Protein AF-A0A3D3NRW9-F1 (afdb_monomer_lite)

Sequence (282 aa):
MTLEAPGLWLANKQSRMSRRCIPNLLRMACISYSPMNTRFLGLLALVWVPGVLQAAVRSSTAYSTSIEALDAGGGTASSAGYTQSVTSIGLIGWVQTSADYNSQTGYVPQTSSAAIGPTGGTMVLAPASPLDASAALTVTFSGWHDDDPPLSYAVLINNVVVSPQGNSALRNFTGPGAPGAYTLKGRIYDALGGFTEVAQDFTVNTAQQSWRQQYFGTTANSGDAADGFDFDEDGLVNLLEWAAGLNPTLASTLTTTAARSGELIEFHYTRSLTAAAAGAVF

Radius of gyration: 38.27 Å; chains: 1; bounding box: 74×60×138 Å

Secondary structure (DSSP, 8-state):
-----------------------------------------------------------PPPP--------S--------------------------TT--S------------B--BS-EEEEESPSSB-TT-EEEEEEES-B-SSPPPEEEEEETTEEEEEEES-SEEEEE--SS-EEEEEEEEEE-SSS-EEEEEEEEEEPPHHHHHHHHHHS--SS-GGG-TT--SSSSS--HHHHHHHT--TTS-----EEEEEETTEEEEEE---HHHHHTT---

Structure (mmCIF, N/CA/C/O backbone):
data_AF-A0A3D3NRW9-F1
#
_entry.id   AF-A0A3D3NRW9-F1
#
loop_
_atom_site.group_PDB
_atom_site.id
_atom_site.type_symbol
_atom_site.label_atom_id
_atom_site.label_alt_id
_atom_site.label_comp_id
_atom_site.label_asym_id
_atom_site.label_entity_id
_atom_site.label_seq_id
_atom_site.pdbx_PDB_ins_code
_atom_site.Cartn_x
_atom_site.Cartn_y
_atom_site.Cartn_z
_atom_site.occupancy
_atom_site.B_iso_or_equiv
_atom_site.auth_seq_id
_atom_site.auth_comp_id
_atom_site.auth_asym_id
_atom_site.auth_atom_id
_atom_site.pdbx_PDB_model_num
ATOM 1 N N . MET A 1 1 ? 19.648 -5.958 68.993 1.00 45.06 1 MET A N 1
ATOM 2 C CA . MET A 1 1 ? 18.187 -6.160 69.066 1.00 45.06 1 MET A CA 1
ATOM 3 C C . MET A 1 1 ? 17.741 -6.584 67.679 1.00 45.06 1 MET A C 1
ATOM 5 O O . MET A 1 1 ? 17.520 -5.744 66.822 1.00 45.06 1 MET A O 1
ATOM 9 N N . THR A 1 2 ? 17.788 -7.886 67.427 1.00 38.75 2 THR A N 1
ATOM 10 C CA . THR A 1 2 ? 17.603 -8.509 66.112 1.00 38.75 2 THR A CA 1
ATOM 11 C C . THR A 1 2 ? 16.254 -9.212 66.120 1.00 38.75 2 THR A C 1
ATOM 13 O O . THR A 1 2 ? 16.042 -10.100 66.940 1.00 38.75 2 THR A O 1
ATOM 16 N N . LEU A 1 3 ? 15.339 -8.779 65.254 1.00 42.28 3 LEU A N 1
ATOM 17 C CA . LEU A 1 3 ? 14.023 -9.390 65.088 1.00 42.28 3 LEU A CA 1
ATOM 18 C C . LEU A 1 3 ? 14.004 -10.168 63.776 1.00 42.28 3 LEU A C 1
ATOM 20 O O . LEU A 1 3 ? 14.006 -9.575 62.699 1.00 42.28 3 LEU A O 1
ATOM 24 N N . GLU A 1 4 ? 13.996 -11.493 63.886 1.00 47.75 4 GLU A N 1
ATOM 25 C CA . GLU A 1 4 ? 13.585 -12.367 62.791 1.00 47.75 4 GLU A CA 1
ATOM 26 C C . GLU A 1 4 ? 12.056 -12.363 62.661 1.00 47.75 4 GLU A C 1
ATOM 28 O O . GLU A 1 4 ? 11.337 -12.244 63.656 1.00 47.75 4 GLU A O 1
ATOM 33 N N . ALA A 1 5 ? 11.558 -12.565 61.441 1.00 45.22 5 ALA A N 1
ATOM 34 C CA . ALA A 1 5 ? 10.178 -12.968 61.186 1.00 45.22 5 ALA A CA 1
ATOM 35 C C . ALA A 1 5 ? 10.133 -13.954 59.995 1.00 45.22 5 ALA A C 1
ATOM 37 O O . ALA A 1 5 ? 10.991 -13.853 59.112 1.00 45.22 5 ALA A O 1
ATOM 38 N N . PRO A 1 6 ? 9.199 -14.929 59.954 1.00 56.72 6 PRO A N 1
ATOM 39 C CA . PRO A 1 6 ? 9.441 -16.180 59.233 1.00 56.72 6 PRO A CA 1
ATOM 40 C C . PRO A 1 6 ? 8.447 -16.498 58.098 1.00 56.72 6 PRO A C 1
ATOM 42 O O . PRO A 1 6 ? 7.339 -15.975 58.041 1.00 56.72 6 PRO A O 1
ATOM 45 N N . GLY A 1 7 ? 8.802 -17.510 57.295 1.00 37.59 7 GLY A N 1
ATOM 46 C CA . GLY A 1 7 ? 7.831 -18.510 56.824 1.00 37.59 7 GLY A CA 1
ATOM 47 C C . GLY A 1 7 ? 7.092 -18.240 55.509 1.00 37.59 7 GLY A C 1
ATOM 48 O O . GLY A 1 7 ? 5.891 -17.989 55.511 1.00 37.59 7 GLY A O 1
ATOM 49 N N . LEU A 1 8 ? 7.768 -18.444 54.373 1.00 39.00 8 LEU A N 1
ATOM 50 C CA . LEU A 1 8 ? 7.115 -18.567 53.064 1.00 39.00 8 LEU A CA 1
ATOM 51 C C . LEU A 1 8 ? 6.679 -20.031 52.826 1.00 39.00 8 LEU A C 1
ATOM 53 O O . LEU A 1 8 ? 7.535 -20.909 52.719 1.00 39.00 8 LEU A O 1
ATOM 57 N N . TRP A 1 9 ? 5.373 -20.309 52.729 1.00 47.34 9 TRP A N 1
ATOM 58 C CA . TRP A 1 9 ? 4.840 -21.649 52.415 1.00 47.34 9 TRP A CA 1
ATOM 59 C C . TRP A 1 9 ? 4.291 -21.747 50.984 1.00 47.34 9 TRP A C 1
ATOM 61 O O . TRP A 1 9 ? 3.706 -20.805 50.454 1.00 47.34 9 TRP A O 1
ATOM 71 N N . LEU A 1 10 ? 4.497 -22.909 50.355 1.00 46.72 10 LEU A 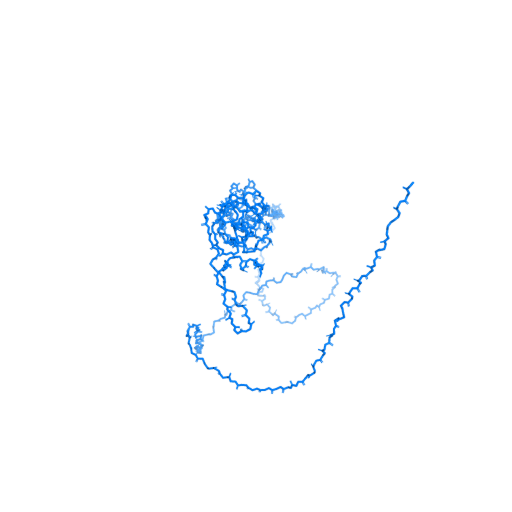N 1
ATOM 72 C CA . LEU A 1 10 ? 4.177 -23.169 48.947 1.00 46.72 10 LEU A CA 1
ATOM 73 C C . LEU A 1 10 ? 2.678 -23.388 48.683 1.00 46.72 10 LEU A C 1
ATOM 75 O O . LEU A 1 10 ? 1.991 -24.044 49.462 1.00 46.72 10 LEU A O 1
ATOM 79 N N . ALA A 1 11 ? 2.242 -23.039 47.468 1.00 44.72 11 ALA A N 1
ATOM 80 C CA . ALA A 1 11 ? 1.089 -23.659 46.811 1.00 44.72 11 ALA A CA 1
ATOM 81 C C . ALA A 1 11 ? 1.361 -23.879 45.306 1.00 44.72 11 ALA A C 1
ATOM 83 O O . ALA A 1 11 ? 1.017 -23.059 44.458 1.00 44.72 11 ALA A O 1
ATOM 84 N N . ASN A 1 12 ? 1.995 -25.005 44.963 1.00 42.16 12 ASN A N 1
ATOM 85 C CA . ASN A 1 12 ? 2.272 -25.400 43.577 1.00 42.16 12 ASN A CA 1
ATOM 86 C C . ASN A 1 12 ? 1.062 -26.153 42.985 1.00 42.16 12 ASN A C 1
ATOM 88 O O . ASN A 1 12 ? 0.823 -27.312 43.329 1.00 42.16 12 ASN A O 1
ATOM 92 N N . LYS A 1 13 ? 0.274 -25.504 42.116 1.00 43.97 13 LYS A N 1
ATOM 93 C CA . LYS A 1 13 ? -0.977 -26.064 41.571 1.00 43.97 13 LYS A CA 1
ATOM 94 C C . LYS A 1 13 ? -0.780 -26.666 40.174 1.00 43.97 13 LYS A C 1
ATOM 96 O O . LYS A 1 13 ? -1.090 -26.047 39.160 1.00 43.97 13 LYS A O 1
ATOM 101 N N . GLN A 1 14 ? -0.298 -27.907 40.124 1.00 40.81 14 GLN A N 1
ATOM 102 C CA . GLN A 1 14 ? -0.196 -28.684 38.883 1.00 40.81 14 GLN A CA 1
ATOM 103 C C . GLN A 1 14 ? -1.582 -29.038 38.310 1.00 40.81 14 GLN A C 1
ATOM 105 O O . GLN A 1 14 ? -2.351 -29.781 38.922 1.00 40.81 14 GLN A O 1
ATOM 110 N N . SER A 1 15 ? -1.886 -28.543 37.107 1.00 45.56 15 SER A N 1
ATOM 111 C CA . SER A 1 15 ? -3.110 -28.874 36.366 1.00 45.56 15 SER A CA 1
ATOM 112 C C . SER A 1 15 ? -2.950 -30.187 35.589 1.00 45.56 15 SER A C 1
ATOM 114 O O . SER A 1 15 ? -2.184 -30.265 34.628 1.00 45.56 15 SER A O 1
ATOM 116 N N . ARG A 1 16 ? -3.685 -31.235 35.984 1.00 44.97 16 ARG A N 1
ATOM 117 C CA . ARG A 1 16 ? -3.754 -32.500 35.233 1.00 44.97 16 ARG A CA 1
ATOM 118 C C . ARG A 1 16 ? -4.774 -32.396 34.095 1.00 44.97 16 ARG A C 1
ATOM 120 O O . ARG A 1 16 ? -5.977 -32.430 34.342 1.00 44.97 16 ARG A O 1
ATOM 127 N N . MET A 1 17 ? -4.308 -32.374 32.845 1.00 34.47 17 MET A N 1
ATOM 128 C CA . MET A 1 17 ? -5.181 -32.546 31.677 1.00 34.47 17 MET A CA 1
ATOM 129 C C . MET A 1 17 ? -5.707 -33.987 31.580 1.00 34.47 17 MET A C 1
ATOM 131 O O . MET A 1 17 ? -5.003 -34.899 31.148 1.00 34.47 17 MET A O 1
ATOM 135 N N . SER A 1 18 ? -6.977 -34.188 31.933 1.00 43.88 18 SER A N 1
ATOM 136 C CA . SER A 1 18 ? -7.708 -35.438 31.692 1.00 43.88 18 SER A CA 1
ATOM 137 C C . SER A 1 18 ? -8.199 -35.503 30.238 1.00 43.88 18 SER A C 1
ATOM 139 O O . SER A 1 18 ? -9.285 -35.011 29.926 1.00 43.88 18 SER A O 1
ATOM 141 N N . ARG A 1 19 ? -7.450 -36.166 29.348 1.00 39.53 19 ARG A N 1
ATOM 142 C CA . ARG A 1 19 ? -7.963 -36.540 28.018 1.00 39.53 19 ARG A CA 1
ATOM 143 C C . ARG A 1 19 ? -8.986 -37.674 28.161 1.00 39.53 19 ARG A C 1
ATOM 145 O O . ARG A 1 19 ? -8.603 -38.807 28.440 1.00 39.53 19 ARG A O 1
ATOM 152 N N . ARG A 1 20 ? -10.275 -37.392 27.944 1.00 41.66 20 ARG A N 1
ATOM 153 C CA . ARG A 1 20 ? -11.288 -38.438 27.719 1.00 41.66 20 ARG A CA 1
ATOM 154 C C . ARG A 1 20 ? -11.397 -38.725 26.225 1.00 41.66 20 ARG A C 1
ATOM 156 O O . ARG A 1 20 ? -11.885 -37.889 25.473 1.00 41.66 20 ARG A O 1
ATOM 163 N N . CYS A 1 21 ? -10.978 -39.917 25.816 1.00 35.88 21 CYS A N 1
ATOM 164 C CA . CYS A 1 21 ? -11.363 -40.475 24.525 1.00 35.88 21 CYS A CA 1
ATOM 165 C C . CYS A 1 21 ? -12.821 -40.954 24.600 1.00 35.88 21 CYS A C 1
ATOM 167 O O . CYS A 1 21 ? -13.193 -41.619 25.567 1.00 35.88 21 CYS A O 1
ATOM 169 N N . ILE A 1 22 ? -13.621 -40.668 23.572 1.00 42.81 22 ILE A N 1
ATOM 170 C CA . ILE A 1 22 ? -14.923 -41.306 23.335 1.00 42.81 22 ILE A CA 1
ATOM 171 C C . ILE A 1 22 ? -14.824 -42.015 21.975 1.00 42.81 22 ILE A C 1
ATOM 173 O O . ILE A 1 22 ? -14.457 -41.358 20.999 1.00 42.81 22 ILE A O 1
ATOM 177 N N . PRO A 1 23 ? -15.089 -43.330 21.882 1.00 52.19 23 PRO A N 1
ATOM 178 C CA . PRO A 1 23 ? -15.000 -44.061 20.624 1.00 52.19 23 PRO A CA 1
ATOM 179 C C . PRO A 1 23 ? -16.324 -44.062 19.838 1.00 52.19 23 PRO A C 1
ATOM 181 O O . PRO A 1 23 ? -17.394 -44.183 20.419 1.00 52.19 23 PRO A O 1
ATOM 184 N N . ASN A 1 24 ? -16.190 -43.999 18.508 1.00 44.69 24 ASN A N 1
ATOM 185 C CA . ASN A 1 24 ? -17.040 -44.572 17.450 1.00 44.69 24 ASN A CA 1
ATOM 186 C C . ASN A 1 24 ? -18.560 -44.738 17.660 1.00 44.69 24 ASN A C 1
ATOM 188 O O . ASN A 1 24 ? -18.989 -45.579 18.444 1.00 44.69 24 ASN A O 1
ATOM 192 N N . LEU A 1 25 ? -19.342 -44.202 16.709 1.00 42.28 25 LEU A N 1
ATOM 193 C CA . LEU A 1 25 ? -20.249 -45.030 15.891 1.00 42.28 25 LEU A CA 1
ATOM 194 C C . LEU A 1 25 ? -20.611 -44.356 14.550 1.00 42.28 25 LEU A C 1
ATOM 196 O O . LEU A 1 25 ? -20.322 -43.183 14.328 1.00 42.28 25 LEU A O 1
ATOM 200 N N . LEU A 1 26 ? -21.138 -45.151 13.615 1.00 39.56 26 LEU A N 1
ATOM 201 C CA . LEU A 1 26 ? -21.121 -44.908 12.166 1.00 39.56 26 LEU A CA 1
ATOM 202 C C . LEU A 1 26 ? -22.509 -44.561 11.573 1.00 39.56 26 LEU A C 1
ATOM 204 O O . LEU A 1 26 ? -23.505 -45.150 11.972 1.00 39.56 26 LEU A O 1
ATOM 208 N N . ARG A 1 27 ? -22.482 -43.793 10.467 1.00 40.19 27 ARG A N 1
ATOM 209 C CA . ARG A 1 27 ? -23.377 -43.836 9.275 1.00 40.19 27 ARG A CA 1
ATOM 210 C C . ARG A 1 27 ? -24.818 -43.255 9.277 1.00 40.19 27 ARG A C 1
ATOM 212 O O . ARG A 1 27 ? -25.734 -43.804 9.866 1.00 40.19 27 ARG A O 1
ATOM 219 N N . MET A 1 28 ? -24.986 -42.358 8.286 1.00 31.38 28 MET A N 1
ATOM 220 C CA . MET A 1 28 ? -25.957 -42.367 7.158 1.00 31.38 28 MET A CA 1
ATOM 221 C C . MET A 1 28 ? -27.209 -41.455 7.130 1.00 31.38 28 MET A C 1
ATOM 223 O O . MET A 1 28 ? -28.063 -41.495 8.001 1.00 31.38 28 MET A O 1
ATOM 227 N N . ALA A 1 29 ? -27.335 -40.821 5.946 1.00 30.11 29 ALA A N 1
ATOM 228 C CA . ALA A 1 29 ? -28.543 -40.514 5.153 1.00 30.11 29 ALA A CA 1
ATOM 229 C C . ALA A 1 29 ? -29.199 -39.105 5.198 1.00 30.11 29 ALA A C 1
ATOM 231 O O . ALA A 1 29 ? -29.988 -38.774 6.070 1.00 30.11 29 ALA A O 1
ATOM 232 N N . CYS A 1 30 ? -28.924 -38.352 4.119 1.00 26.19 30 CYS A N 1
ATOM 233 C CA . CYS A 1 30 ? -29.842 -37.575 3.260 1.00 26.19 30 CYS A CA 1
ATOM 234 C C . CYS A 1 30 ? -31.058 -36.801 3.819 1.00 26.19 30 CYS A C 1
ATOM 236 O O . CYS A 1 30 ? -32.112 -37.389 4.041 1.00 26.19 30 CYS A O 1
ATOM 238 N N . ILE A 1 31 ? -30.984 -35.464 3.709 1.00 27.67 31 ILE A N 1
ATOM 239 C CA . ILE A 1 31 ? -32.059 -34.557 3.233 1.00 27.67 31 ILE A CA 1
ATOM 240 C C . ILE A 1 31 ? -31.352 -33.482 2.367 1.00 27.67 31 ILE A C 1
ATOM 242 O O . ILE A 1 31 ? -30.536 -32.729 2.882 1.00 27.67 31 ILE A O 1
ATOM 246 N N . SER A 1 32 ? -31.349 -33.576 1.033 1.00 31.06 32 SER A N 1
ATOM 247 C CA . SER A 1 32 ? -32.332 -33.003 0.088 1.00 31.06 32 SER A CA 1
ATOM 248 C C . SER A 1 32 ? -32.411 -31.467 0.054 1.00 31.06 32 SER A C 1
ATOM 250 O O . SER A 1 32 ? -33.130 -30.878 0.850 1.00 31.06 32 SER A O 1
ATOM 252 N N . TYR A 1 33 ? -31.795 -30.849 -0.963 1.00 30.44 33 TYR A N 1
ATOM 253 C CA . TYR A 1 33 ? -32.265 -29.608 -1.606 1.00 30.44 33 TYR A CA 1
ATOM 254 C C . TYR A 1 33 ? -31.924 -29.647 -3.108 1.00 30.44 33 TYR A C 1
ATOM 256 O O . TYR A 1 33 ? -30.852 -30.116 -3.484 1.00 30.44 33 TYR A O 1
ATOM 264 N N . SER A 1 34 ? -32.854 -29.209 -3.965 1.00 31.33 34 SER A N 1
ATOM 265 C CA . SER A 1 34 ? -32.718 -29.205 -5.437 1.00 31.33 34 SER A CA 1
ATOM 266 C C . SER A 1 34 ? -32.537 -27.787 -6.012 1.00 31.33 34 SER A C 1
ATOM 268 O O . SER A 1 34 ? -32.846 -26.820 -5.315 1.00 31.33 34 SER A O 1
ATOM 270 N N . PRO A 1 35 ? -32.035 -27.642 -7.258 1.00 52.72 35 PRO A N 1
ATOM 271 C CA . PRO A 1 35 ? -31.528 -26.371 -7.780 1.00 52.72 35 PRO A CA 1
ATOM 272 C C . PRO A 1 35 ? -32.463 -25.653 -8.772 1.00 52.72 35 PRO A C 1
ATOM 274 O O . PRO A 1 35 ? -33.173 -26.294 -9.538 1.00 52.72 35 PRO A O 1
ATOM 277 N N . MET A 1 36 ? -32.359 -24.320 -8.807 1.00 31.61 36 MET A N 1
ATOM 278 C CA . MET A 1 36 ? -32.705 -23.332 -9.857 1.00 31.61 36 MET A CA 1
ATOM 279 C C . MET A 1 36 ? -32.264 -21.970 -9.264 1.00 31.61 36 MET A C 1
ATOM 281 O O . MET A 1 36 ? -32.431 -21.781 -8.068 1.00 31.61 36 MET A O 1
ATOM 285 N N . ASN A 1 37 ? -31.695 -20.964 -9.933 1.00 33.66 37 ASN A N 1
ATOM 286 C CA . ASN A 1 37 ? -31.300 -20.687 -11.324 1.00 33.66 37 ASN A CA 1
ATOM 287 C C . ASN A 1 37 ? -30.141 -19.623 -11.243 1.00 33.66 37 ASN A C 1
ATOM 289 O O . ASN A 1 37 ? -29.770 -19.250 -10.136 1.00 33.66 37 ASN A O 1
ATOM 293 N N . THR A 1 38 ? -29.472 -19.065 -12.266 1.00 35.38 38 THR A N 1
ATOM 294 C CA . THR A 1 38 ? -29.671 -19.015 -13.728 1.00 35.38 38 THR A CA 1
ATOM 295 C C . THR A 1 38 ? -28.332 -18.717 -14.446 1.00 35.38 38 THR A C 1
ATOM 297 O O . THR A 1 38 ? -27.557 -17.907 -13.960 1.00 35.38 38 THR A O 1
ATOM 300 N N . ARG A 1 39 ? -28.142 -19.262 -15.660 1.00 34.81 39 ARG A N 1
ATOM 301 C CA . ARG A 1 39 ? -27.420 -18.675 -16.827 1.00 34.81 39 ARG A CA 1
ATOM 302 C C . ARG A 1 39 ? -26.027 -18.022 -16.638 1.00 34.81 39 ARG A C 1
ATOM 304 O O . ARG A 1 39 ? -25.939 -16.823 -16.420 1.00 34.81 39 ARG A O 1
ATOM 311 N N . PHE A 1 40 ? -24.973 -18.752 -17.021 1.00 38.59 40 PHE A N 1
ATOM 312 C CA . PHE A 1 40 ? -24.179 -18.454 -18.237 1.00 38.59 40 PHE A CA 1
ATOM 313 C C . PHE A 1 40 ? -23.239 -19.638 -18.547 1.00 38.59 40 PHE A C 1
ATOM 315 O O . PHE A 1 40 ? -22.195 -19.798 -17.927 1.00 38.59 40 PHE A O 1
ATOM 322 N N . LEU A 1 41 ? -23.611 -20.483 -19.513 1.00 33.78 41 LEU A N 1
ATOM 323 C CA . LEU A 1 41 ? -22.735 -21.512 -20.083 1.00 33.78 41 LEU A CA 1
ATOM 324 C C . LEU A 1 41 ? -22.896 -21.485 -21.602 1.00 33.78 41 LEU A C 1
ATOM 326 O O . LEU A 1 41 ? -23.998 -21.671 -22.117 1.00 33.78 41 LEU A O 1
ATOM 330 N N . GLY A 1 42 ? -21.798 -21.208 -22.306 1.00 31.62 42 GLY A N 1
ATOM 331 C CA . GLY A 1 42 ? -21.763 -21.205 -23.764 1.00 31.62 42 GLY A CA 1
ATOM 332 C C . GLY A 1 42 ? -21.906 -22.624 -24.302 1.00 31.62 42 GLY A C 1
ATOM 333 O O . GLY A 1 42 ? -21.029 -23.461 -24.095 1.00 31.62 42 GLY A O 1
ATOM 334 N N . LEU A 1 43 ? -23.009 -22.893 -24.997 1.00 29.27 43 LEU A N 1
ATOM 335 C CA . LEU A 1 43 ? -23.240 -24.168 -25.6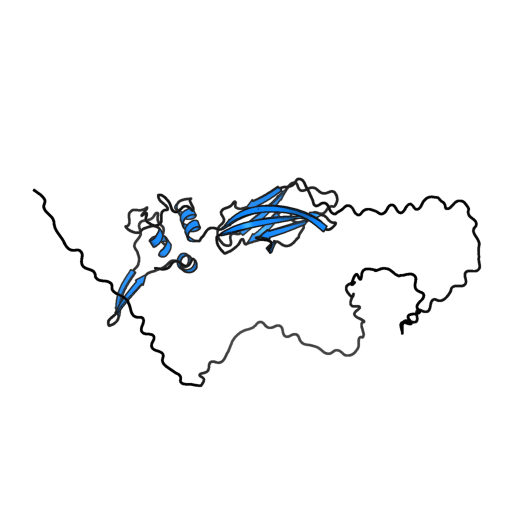62 1.00 29.27 43 LEU A CA 1
ATOM 336 C C . LEU A 1 43 ? -22.394 -24.223 -26.945 1.00 29.27 43 LEU A C 1
ATOM 338 O O . LEU A 1 43 ? -22.792 -23.681 -27.977 1.00 29.27 43 LEU A O 1
ATOM 342 N N . LEU A 1 44 ? -21.219 -24.856 -26.890 1.00 29.91 44 LEU A N 1
ATOM 343 C CA . LEU A 1 44 ? -20.387 -25.061 -28.077 1.00 29.91 44 LEU A CA 1
ATOM 344 C C . LEU A 1 44 ? -20.992 -26.185 -28.939 1.00 29.91 44 LEU A C 1
ATOM 346 O O . LEU A 1 44 ? -20.684 -27.364 -28.766 1.00 29.91 44 LEU A O 1
ATOM 350 N N . ALA A 1 45 ? -21.900 -25.822 -29.845 1.00 32.16 45 ALA A N 1
ATOM 351 C CA . ALA A 1 45 ? -22.517 -26.764 -30.770 1.00 32.16 45 ALA A CA 1
ATOM 352 C C . ALA A 1 45 ? -21.498 -27.236 -31.823 1.00 32.16 45 ALA A C 1
ATOM 354 O O . ALA A 1 45 ? -21.170 -26.515 -32.765 1.00 32.16 45 ALA A O 1
ATOM 355 N N . LEU A 1 46 ? -21.015 -28.470 -31.669 1.00 30.62 46 LEU A N 1
ATOM 356 C CA . LEU A 1 46 ? -20.193 -29.165 -32.660 1.00 30.62 46 LEU A CA 1
ATOM 357 C C . LEU A 1 46 ? -21.066 -29.576 -33.858 1.00 30.62 46 LEU A C 1
ATOM 359 O O . LEU A 1 46 ? -21.617 -30.674 -33.906 1.00 30.62 46 LEU A O 1
ATOM 363 N N . VAL A 1 47 ? -21.210 -28.670 -34.828 1.00 32.25 47 VAL A N 1
ATOM 364 C CA . VAL A 1 47 ? -21.838 -28.971 -36.120 1.00 32.25 47 VAL A CA 1
ATOM 365 C C . VAL A 1 47 ? -20.850 -29.769 -36.968 1.00 32.25 47 VAL A C 1
ATOM 367 O O . VAL A 1 47 ? -19.812 -29.259 -37.386 1.00 32.25 47 VAL A O 1
ATOM 370 N N . TRP A 1 48 ? -21.174 -31.035 -37.227 1.00 38.22 48 TRP A N 1
ATOM 371 C CA . TRP A 1 48 ? -20.397 -31.893 -38.116 1.00 38.22 48 TRP A CA 1
ATOM 372 C C . TRP A 1 48 ? -20.732 -31.576 -39.578 1.00 38.22 48 TRP A C 1
ATOM 374 O O . TRP A 1 48 ? -21.821 -31.894 -40.054 1.00 38.22 48 TRP A O 1
ATOM 384 N N . VAL A 1 49 ? -19.789 -30.952 -40.289 1.00 40.22 49 VAL A N 1
ATOM 385 C CA . VAL A 1 49 ? -19.855 -30.743 -41.743 1.00 40.22 49 VAL A CA 1
ATOM 386 C C . VAL A 1 49 ? -18.847 -31.682 -42.413 1.00 40.22 49 VAL A C 1
ATOM 388 O O . VAL A 1 49 ? -17.641 -31.493 -42.238 1.00 40.22 49 VAL A O 1
ATOM 391 N N . PRO A 1 50 ? -19.287 -32.703 -43.169 1.00 39.28 50 PRO A N 1
ATOM 392 C CA . PRO A 1 50 ? -18.371 -33.550 -43.916 1.00 39.28 50 PRO A CA 1
ATOM 393 C C . PRO A 1 50 ? -17.890 -32.836 -45.188 1.00 39.28 50 PRO A C 1
ATOM 395 O O . PRO A 1 50 ? -18.699 -32.435 -46.020 1.00 39.28 50 PRO A O 1
ATOM 398 N N . GLY A 1 51 ? -16.568 -32.753 -45.377 1.00 44.50 51 GLY A N 1
ATOM 399 C CA . GLY A 1 51 ? -15.982 -32.531 -46.706 1.00 44.50 51 GLY A CA 1
ATOM 400 C C . GLY A 1 51 ? -15.302 -31.188 -46.990 1.00 44.50 51 GLY A C 1
ATOM 401 O O . GLY A 1 51 ? -15.573 -30.598 -48.028 1.00 44.50 51 GLY A O 1
ATOM 402 N N . VAL A 1 52 ? -14.329 -30.771 -46.170 1.00 40.06 52 VAL A N 1
ATOM 403 C CA . VAL A 1 52 ? -13.144 -30.037 -46.670 1.00 40.06 52 VAL A CA 1
ATOM 404 C C . VAL A 1 52 ? -11.902 -30.534 -45.922 1.00 40.06 52 VAL A C 1
ATOM 406 O O . VAL A 1 52 ? -11.764 -30.290 -44.726 1.00 40.06 52 VAL A O 1
ATOM 409 N N . LEU A 1 53 ? -10.973 -31.208 -46.612 1.00 33.09 53 LEU A N 1
ATOM 410 C CA . LEU A 1 53 ? -9.611 -31.378 -46.093 1.00 33.09 53 LEU A CA 1
ATOM 411 C C . LEU A 1 53 ? -8.839 -30.074 -46.333 1.00 33.09 53 LEU A C 1
ATOM 413 O O . LEU A 1 53 ? -8.362 -29.828 -47.438 1.00 33.09 53 LEU A O 1
ATOM 417 N N . GLN A 1 54 ? -8.683 -29.258 -45.293 1.00 36.09 54 GLN A N 1
ATOM 418 C CA . GLN A 1 54 ? -7.644 -28.229 -45.251 1.00 36.09 54 GLN A CA 1
ATOM 419 C C . GLN A 1 54 ? -6.547 -28.675 -44.287 1.00 36.09 54 GLN A C 1
ATOM 421 O O . GLN A 1 54 ? -6.788 -28.923 -43.106 1.00 36.09 54 GLN A O 1
ATOM 426 N N . ALA A 1 55 ? -5.333 -28.816 -44.818 1.00 36.72 55 ALA A N 1
ATOM 427 C CA . ALA A 1 55 ? -4.171 -29.235 -44.053 1.00 36.72 55 ALA A CA 1
ATOM 428 C C . ALA A 1 55 ? -3.739 -28.114 -43.095 1.00 36.72 55 ALA A C 1
ATOM 430 O O . ALA A 1 55 ? -3.111 -27.137 -43.500 1.00 36.72 55 ALA A O 1
ATOM 431 N N . ALA A 1 56 ? -4.057 -28.269 -41.811 1.00 34.66 56 ALA A N 1
ATOM 432 C CA . ALA A 1 56 ? -3.521 -27.413 -40.763 1.00 34.66 56 ALA A CA 1
ATOM 433 C C . ALA A 1 56 ? -2.038 -27.751 -40.534 1.00 34.66 56 ALA A C 1
ATOM 435 O O . ALA A 1 56 ? -1.707 -28.658 -39.766 1.00 34.66 56 ALA A O 1
ATOM 436 N N . VAL A 1 57 ? -1.143 -27.016 -41.200 1.00 33.62 57 VAL A N 1
ATOM 437 C CA . VAL A 1 57 ? 0.299 -27.061 -40.925 1.00 33.62 57 VAL A CA 1
ATOM 438 C C . VAL A 1 57 ? 0.531 -26.531 -39.512 1.00 33.62 57 VAL A C 1
ATOM 440 O O . VAL A 1 57 ? 0.539 -25.325 -39.274 1.00 33.62 57 VAL A O 1
ATOM 443 N N . ARG A 1 58 ? 0.709 -27.440 -38.550 1.00 36.22 58 ARG A N 1
ATOM 444 C CA . ARG A 1 58 ? 1.212 -27.082 -37.222 1.00 36.22 58 ARG A CA 1
ATOM 445 C C . ARG A 1 58 ? 2.710 -26.832 -37.335 1.00 36.22 58 ARG A C 1
ATOM 447 O O . ARG A 1 58 ? 3.468 -27.767 -37.571 1.00 36.22 58 ARG A O 1
ATOM 454 N N . SER A 1 59 ? 3.130 -25.588 -37.134 1.00 41.09 59 SER A N 1
ATOM 455 C CA . SER A 1 59 ? 4.536 -25.244 -36.928 1.00 41.09 59 SER A CA 1
ATOM 456 C C . SER A 1 59 ? 5.046 -25.940 -35.662 1.00 41.09 59 SER A C 1
ATOM 458 O O . SER A 1 59 ? 4.679 -25.559 -34.549 1.00 41.09 59 SER A O 1
ATOM 460 N N . SER A 1 60 ? 5.862 -26.982 -35.819 1.00 40.09 60 SER A N 1
ATOM 461 C CA . SER A 1 60 ? 6.523 -27.643 -34.695 1.00 40.09 60 SER A CA 1
ATOM 462 C C . SER A 1 60 ? 7.655 -26.768 -34.168 1.00 40.09 60 SER A C 1
ATOM 464 O O . SER A 1 60 ? 8.554 -26.399 -34.924 1.00 40.09 60 SER A O 1
ATOM 466 N N . THR A 1 61 ? 7.628 -26.482 -32.868 1.00 38.19 61 THR A N 1
ATOM 467 C CA . THR A 1 61 ? 8.712 -25.828 -32.132 1.00 38.19 61 THR A CA 1
ATOM 468 C C . THR A 1 61 ? 10.046 -26.520 -32.413 1.00 38.19 61 THR A C 1
ATOM 470 O O . THR A 1 61 ? 10.157 -27.736 -32.251 1.00 38.19 61 THR A O 1
ATOM 473 N N . ALA A 1 62 ? 11.058 -25.756 -32.827 1.00 35.62 62 ALA A N 1
ATOM 474 C CA . ALA A 1 62 ? 12.390 -26.294 -33.064 1.00 35.62 62 ALA A CA 1
ATOM 475 C C . ALA A 1 62 ? 13.037 -26.723 -31.737 1.00 35.62 62 ALA A C 1
ATOM 477 O O . ALA A 1 62 ? 13.264 -25.897 -30.855 1.00 35.62 62 ALA A O 1
ATOM 478 N N . TYR A 1 63 ? 13.364 -28.009 -31.615 1.00 34.72 63 TYR A N 1
ATOM 479 C CA . TYR A 1 63 ? 14.333 -28.477 -30.629 1.00 34.72 63 TYR A CA 1
ATOM 480 C C . TYR A 1 63 ? 15.737 -28.166 -31.152 1.00 34.72 63 TYR A C 1
ATOM 482 O O . TYR A 1 63 ? 16.138 -28.691 -32.190 1.00 34.72 63 TYR A O 1
ATOM 490 N N . SER A 1 64 ? 16.504 -27.350 -30.431 1.00 41.84 64 SER A N 1
ATOM 491 C CA . SER A 1 64 ? 17.943 -27.236 -30.663 1.00 41.84 64 SER A CA 1
ATOM 492 C C . SER A 1 64 ? 18.650 -28.419 -30.001 1.00 41.84 64 SER A C 1
ATOM 494 O O . SER A 1 64 ? 18.898 -28.402 -28.795 1.00 41.84 64 SER A O 1
ATOM 496 N N . THR A 1 65 ? 18.979 -29.451 -30.773 1.00 41.19 65 THR A N 1
ATOM 497 C CA . THR A 1 65 ? 19.966 -30.453 -30.355 1.00 41.19 65 THR A CA 1
ATOM 498 C C . THR A 1 65 ? 21.353 -29.972 -30.755 1.00 41.19 65 THR A C 1
ATOM 500 O O . THR A 1 65 ? 21.615 -29.744 -31.936 1.00 41.19 65 THR A O 1
ATOM 503 N N . SER A 1 66 ? 22.232 -29.816 -29.769 1.00 39.34 66 SER A N 1
ATOM 504 C CA . SER A 1 66 ? 23.650 -29.529 -29.967 1.00 39.34 66 SER A CA 1
ATOM 505 C C . SER A 1 66 ? 24.299 -30.578 -30.871 1.00 39.34 66 SER A C 1
ATOM 507 O O . SER A 1 66 ? 24.165 -31.778 -30.634 1.00 39.34 66 SER A O 1
ATOM 509 N N . ILE A 1 67 ? 25.028 -30.119 -31.891 1.00 39.53 67 ILE A N 1
ATOM 510 C CA . ILE A 1 67 ? 25.926 -30.975 -32.669 1.00 39.53 67 ILE A CA 1
ATOM 511 C C . ILE A 1 67 ? 27.150 -31.246 -31.792 1.00 39.53 67 ILE A C 1
ATOM 513 O O . ILE A 1 67 ? 28.056 -30.419 -31.705 1.00 39.53 67 ILE A O 1
ATOM 517 N N . GLU 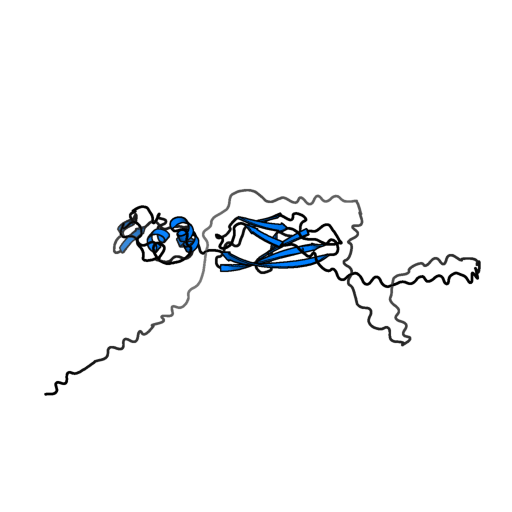A 1 68 ? 27.151 -32.393 -31.118 1.00 41.91 68 GLU A N 1
ATOM 518 C CA . GLU A 1 68 ? 28.373 -32.968 -30.559 1.00 41.91 68 GLU A CA 1
ATOM 519 C C . GLU A 1 68 ? 29.154 -33.722 -31.647 1.00 41.91 68 GLU A C 1
ATOM 521 O O . GLU A 1 68 ? 28.610 -34.112 -32.681 1.00 41.91 68 GLU A O 1
ATOM 526 N N . ALA A 1 69 ? 30.460 -33.849 -31.422 1.00 42.41 69 ALA A N 1
ATOM 527 C CA . ALA A 1 69 ? 31.472 -34.224 -32.403 1.00 42.41 69 ALA A CA 1
ATOM 528 C C . ALA A 1 69 ? 31.135 -35.446 -33.285 1.00 42.41 69 ALA A C 1
ATOM 530 O O . ALA A 1 69 ? 30.902 -36.550 -32.795 1.00 42.41 69 ALA A O 1
ATOM 531 N N . LEU A 1 70 ? 31.261 -35.265 -34.604 1.00 37.25 70 LEU A N 1
ATOM 532 C CA . LEU A 1 70 ? 31.488 -36.370 -35.534 1.00 37.25 70 LEU A CA 1
ATOM 533 C C . LEU A 1 70 ? 32.961 -36.783 -35.456 1.00 37.25 70 LEU A C 1
ATOM 535 O O . LEU A 1 70 ? 33.831 -36.129 -36.032 1.00 37.25 70 LEU A O 1
ATOM 539 N N . ASP A 1 71 ? 33.222 -37.859 -34.718 1.00 42.97 71 ASP A N 1
ATOM 540 C CA . ASP A 1 71 ? 34.524 -38.524 -34.688 1.00 42.97 71 ASP A CA 1
ATOM 541 C C . ASP A 1 71 ? 34.830 -39.196 -36.043 1.00 42.97 71 ASP A C 1
ATOM 543 O O . ASP A 1 71 ? 33.930 -39.605 -36.784 1.00 42.97 71 ASP A O 1
ATOM 547 N N . ALA A 1 72 ? 36.112 -39.312 -36.383 1.00 46.28 72 ALA A N 1
ATOM 548 C CA . ALA A 1 72 ? 36.596 -39.778 -37.680 1.00 46.28 72 ALA A CA 1
ATOM 549 C C . ALA A 1 72 ? 36.568 -41.317 -37.798 1.00 46.28 72 ALA A C 1
ATOM 551 O O . ALA A 1 72 ? 37.593 -41.964 -38.016 1.00 46.28 72 ALA A O 1
ATOM 552 N N . GLY A 1 73 ? 35.378 -41.910 -37.678 1.00 42.50 73 GLY A N 1
ATOM 553 C CA . GLY A 1 73 ? 35.134 -43.347 -37.817 1.00 42.50 73 GLY A CA 1
ATOM 554 C C . GLY A 1 73 ? 34.108 -43.647 -38.908 1.00 42.50 73 GLY A C 1
ATOM 555 O O . GLY A 1 73 ? 32.923 -43.366 -38.749 1.00 42.50 73 GLY A O 1
ATOM 556 N N . GLY A 1 74 ? 34.544 -44.244 -40.020 1.00 48.56 74 GLY A N 1
ATOM 557 C CA . GLY A 1 74 ? 33.656 -44.613 -41.126 1.00 48.56 74 GLY A CA 1
ATOM 558 C C . GLY A 1 74 ? 32.624 -45.672 -40.724 1.00 48.56 74 GLY A C 1
ATOM 559 O O . GLY A 1 74 ? 32.941 -46.858 -40.688 1.00 48.56 74 GLY A O 1
ATOM 560 N N . GLY A 1 75 ? 31.383 -45.248 -40.470 1.00 36.00 75 GLY A N 1
ATOM 561 C CA . GLY A 1 75 ? 30.250 -46.118 -40.150 1.00 36.00 75 GLY A CA 1
ATOM 562 C C . GLY A 1 75 ? 28.998 -45.725 -40.932 1.00 36.00 75 GLY A C 1
ATOM 563 O O . GLY A 1 75 ? 28.437 -44.650 -40.738 1.00 36.00 75 GLY A O 1
ATOM 564 N N . THR A 1 76 ? 28.534 -46.602 -41.824 1.00 43.31 76 THR A N 1
ATOM 565 C CA . THR A 1 76 ? 27.315 -46.388 -42.616 1.00 43.31 76 THR A CA 1
ATOM 566 C C . THR A 1 76 ? 26.059 -46.654 -41.787 1.00 43.31 76 THR A C 1
ATOM 568 O O . THR A 1 76 ? 25.608 -47.796 -41.683 1.00 43.31 76 THR A O 1
ATOM 571 N N . ALA A 1 77 ? 25.460 -45.600 -41.233 1.00 38.56 77 ALA A N 1
ATOM 572 C CA . ALA A 1 77 ? 24.130 -45.653 -40.633 1.00 38.56 77 ALA A CA 1
ATOM 573 C C . ALA A 1 77 ? 23.047 -45.454 -41.710 1.00 38.56 77 ALA A C 1
ATOM 575 O O . ALA A 1 77 ? 22.823 -44.345 -42.191 1.00 38.56 77 ALA A O 1
ATOM 576 N N . SER A 1 78 ? 22.357 -46.530 -42.092 1.00 45.88 78 SER A N 1
ATOM 577 C CA . SER A 1 78 ? 21.210 -46.463 -43.002 1.00 45.88 78 SER A CA 1
ATOM 578 C C . SER A 1 78 ? 19.940 -46.058 -42.245 1.00 45.88 78 SER A C 1
ATOM 580 O O . SER A 1 78 ? 19.293 -46.904 -41.623 1.00 45.88 78 SER A O 1
ATOM 582 N N . SER A 1 79 ? 19.556 -44.782 -42.305 1.00 42.28 79 SER A N 1
ATOM 583 C CA . SER A 1 79 ? 18.228 -44.341 -41.865 1.00 42.28 79 SER A CA 1
ATOM 584 C C . SER A 1 79 ? 17.187 -44.597 -42.961 1.00 42.28 79 SER A C 1
ATOM 586 O O . SER A 1 79 ? 17.394 -44.309 -44.141 1.00 42.28 79 SER A O 1
ATOM 588 N N . ALA A 1 80 ? 16.056 -45.188 -42.580 1.00 44.16 80 ALA A N 1
ATOM 589 C CA . ALA A 1 80 ? 14.990 -45.518 -43.515 1.00 44.16 80 ALA A CA 1
ATOM 590 C C . ALA A 1 80 ? 14.095 -44.301 -43.803 1.00 44.16 80 ALA A C 1
ATOM 592 O O . ALA A 1 80 ? 13.621 -43.643 -42.881 1.00 44.16 80 ALA A O 1
ATOM 593 N N . GLY A 1 81 ? 13.763 -44.088 -45.080 1.00 43.62 81 GLY A N 1
ATOM 594 C CA . GLY A 1 81 ? 12.477 -43.487 -45.441 1.00 43.62 81 GLY A CA 1
ATOM 595 C C . GLY A 1 81 ? 12.385 -41.963 -45.549 1.00 43.62 81 GLY A C 1
ATOM 596 O O . GLY A 1 81 ? 11.365 -41.417 -45.149 1.00 43.62 81 GLY A O 1
ATOM 597 N N . TYR A 1 82 ? 13.349 -41.286 -46.181 1.00 34.72 82 TYR A N 1
ATOM 598 C CA . TYR A 1 82 ? 13.045 -40.044 -46.915 1.00 34.72 82 TYR A CA 1
ATOM 599 C C . TYR A 1 82 ? 13.786 -39.997 -48.256 1.00 34.72 82 TYR A C 1
ATOM 601 O O . TYR A 1 82 ? 14.919 -39.529 -48.362 1.00 34.72 82 TYR A O 1
ATOM 609 N N . THR A 1 83 ? 13.125 -40.491 -49.305 1.00 35.47 83 THR A N 1
ATOM 610 C CA . THR A 1 83 ? 13.616 -40.425 -50.687 1.00 35.47 83 THR A CA 1
ATOM 611 C C . THR A 1 83 ? 13.472 -38.999 -51.217 1.00 35.47 83 THR A C 1
ATOM 613 O O . THR A 1 83 ? 12.480 -38.661 -51.861 1.00 35.47 83 THR A O 1
ATOM 616 N N . GLN A 1 84 ? 14.454 -38.139 -50.943 1.00 36.84 84 GLN A N 1
ATOM 617 C CA . GLN A 1 84 ? 14.545 -36.853 -51.630 1.00 36.84 84 GLN A CA 1
ATOM 618 C C . GLN A 1 84 ? 15.078 -37.072 -53.047 1.00 36.84 84 GLN A C 1
ATOM 620 O O . GLN A 1 84 ? 16.259 -37.358 -53.246 1.00 36.84 84 GLN A O 1
ATOM 625 N N . SER A 1 85 ? 14.196 -36.934 -54.037 1.00 35.81 85 SER A N 1
ATOM 626 C CA . SER A 1 85 ? 14.569 -36.922 -55.451 1.00 35.81 85 SER A CA 1
ATOM 627 C C . SER A 1 85 ? 15.343 -35.647 -55.778 1.00 35.81 85 SER A C 1
ATOM 629 O O . SER A 1 85 ? 14.767 -34.651 -56.213 1.00 35.81 85 SER A O 1
ATOM 631 N N . VAL A 1 86 ? 16.663 -35.681 -55.601 1.00 40.25 86 VAL A N 1
ATOM 632 C CA . VAL A 1 86 ? 17.555 -34.676 -56.182 1.00 40.25 86 VAL A CA 1
ATOM 633 C C . VAL A 1 86 ? 17.611 -34.933 -57.685 1.00 40.25 86 VAL A C 1
ATOM 635 O O . VAL A 1 86 ? 18.399 -35.747 -58.163 1.00 40.25 86 VAL A O 1
ATOM 638 N N . THR A 1 87 ? 16.757 -34.252 -58.450 1.00 45.25 87 THR A N 1
ATOM 639 C CA . THR A 1 87 ? 16.909 -34.169 -59.905 1.00 45.25 87 THR A CA 1
ATOM 640 C C . THR A 1 87 ? 18.210 -33.444 -60.212 1.00 45.25 87 THR A C 1
ATOM 642 O O . THR A 1 87 ? 18.278 -32.216 -60.159 1.00 45.25 87 THR A O 1
ATOM 645 N N . SER A 1 88 ? 19.246 -34.215 -60.534 1.00 41.53 88 SER A N 1
ATOM 646 C CA . SER A 1 88 ? 20.519 -33.710 -61.031 1.00 41.53 88 SER A CA 1
ATOM 647 C C . SER A 1 88 ? 20.295 -32.998 -62.366 1.00 41.53 88 SER A C 1
ATOM 649 O O . SER A 1 88 ? 20.228 -33.637 -63.419 1.00 41.53 88 SER A O 1
ATOM 651 N N . ILE A 1 89 ? 20.174 -31.671 -62.329 1.00 44.59 89 ILE A N 1
ATOM 652 C CA . ILE A 1 89 ? 20.256 -30.840 -63.529 1.00 44.59 89 ILE A CA 1
ATOM 653 C C . ILE A 1 89 ? 21.679 -30.982 -64.068 1.00 44.59 89 ILE A C 1
ATOM 655 O O . ILE A 1 89 ? 22.644 -30.569 -63.425 1.00 44.59 89 ILE A O 1
ATOM 659 N N . GLY A 1 90 ? 21.807 -31.599 -65.242 1.00 44.44 90 GLY A N 1
ATOM 660 C CA . GLY A 1 90 ? 23.079 -31.710 -65.942 1.00 44.44 90 GLY A CA 1
ATOM 661 C C . GLY A 1 90 ? 23.531 -30.336 -66.418 1.00 44.44 90 GLY A C 1
ATOM 662 O O . GLY A 1 90 ? 23.086 -29.870 -67.466 1.00 44.44 90 GLY A O 1
ATOM 663 N N . LEU A 1 91 ? 24.417 -29.690 -65.661 1.00 39.06 91 LEU A N 1
ATOM 664 C CA . LEU A 1 91 ? 25.046 -28.450 -66.093 1.00 39.06 91 LEU A CA 1
ATOM 665 C C . LEU A 1 91 ? 26.245 -28.785 -66.988 1.00 39.06 91 LEU A C 1
ATOM 667 O O . LEU A 1 91 ? 27.344 -29.079 -66.518 1.00 39.06 91 LEU A O 1
ATOM 671 N N . ILE A 1 92 ? 26.003 -28.767 -68.301 1.00 49.84 92 ILE A N 1
ATOM 672 C CA . ILE A 1 92 ? 27.065 -28.771 -69.311 1.00 49.84 92 ILE A CA 1
ATOM 673 C C . ILE A 1 92 ? 27.957 -27.555 -69.046 1.00 49.84 92 ILE A C 1
ATOM 675 O O . ILE A 1 92 ? 27.469 -26.447 -68.827 1.00 49.84 92 ILE A O 1
ATOM 679 N N . GLY A 1 93 ? 29.265 -27.794 -68.992 1.00 43.62 93 GLY A N 1
ATOM 680 C CA . GLY A 1 93 ? 30.191 -26.859 -68.372 1.00 43.62 93 GLY A CA 1
ATOM 681 C C . GLY A 1 93 ? 30.389 -25.551 -69.135 1.00 43.62 93 GLY A C 1
ATOM 682 O O . GLY A 1 93 ? 30.518 -25.537 -70.356 1.00 43.62 93 GLY A O 1
ATOM 683 N N . TRP A 1 94 ? 30.586 -24.487 -68.360 1.00 37.62 94 TRP A N 1
ATOM 684 C CA . TRP A 1 94 ? 31.595 -23.480 -68.666 1.00 37.62 94 TRP A CA 1
ATOM 685 C C . TRP A 1 94 ? 32.525 -23.367 -67.463 1.00 37.62 94 TRP A C 1
ATOM 687 O O . TRP A 1 94 ? 32.119 -22.946 -66.382 1.00 37.62 94 TRP A O 1
ATOM 697 N N . VAL A 1 95 ? 33.781 -23.770 -67.647 1.00 48.53 95 VAL A N 1
ATOM 698 C CA . VAL A 1 95 ? 34.839 -23.513 -66.669 1.00 48.53 95 VAL A CA 1
ATOM 699 C C . VAL A 1 95 ? 35.220 -22.040 -66.794 1.00 48.53 95 VAL A C 1
ATOM 701 O O . VAL A 1 95 ? 35.989 -21.667 -67.677 1.00 48.53 95 VAL A O 1
ATOM 704 N N . GLN A 1 96 ? 34.682 -21.192 -65.917 1.00 43.41 96 GLN A N 1
ATOM 705 C CA . GLN A 1 96 ? 35.248 -19.864 -65.693 1.00 43.41 96 GLN A CA 1
ATOM 706 C C . GLN A 1 96 ? 36.452 -19.986 -64.756 1.00 43.41 96 GLN A C 1
ATOM 708 O O . GLN A 1 96 ? 36.324 -19.922 -63.537 1.00 43.41 96 GLN A O 1
ATOM 713 N N . THR A 1 97 ? 37.650 -20.108 -65.327 1.00 56.16 97 THR A N 1
ATOM 714 C CA . THR A 1 97 ? 38.885 -19.734 -64.624 1.00 56.16 97 THR A CA 1
ATOM 715 C C . THR A 1 97 ? 38.980 -18.208 -64.558 1.00 56.16 97 THR A C 1
ATOM 717 O O . THR A 1 97 ? 39.692 -17.594 -65.349 1.00 56.16 97 THR A O 1
ATOM 720 N N . SER A 1 98 ? 38.248 -17.584 -63.632 1.00 50.28 98 SER A N 1
ATOM 721 C CA . SER A 1 98 ? 38.486 -16.191 -63.234 1.00 50.28 98 SER A CA 1
ATOM 722 C C . SER A 1 98 ? 39.405 -16.168 -62.013 1.00 50.28 98 SER A C 1
ATOM 724 O O . SER A 1 98 ? 38.990 -16.568 -60.926 1.00 50.28 98 SER A O 1
ATOM 726 N N . ALA A 1 99 ? 40.637 -15.686 -62.180 1.00 49.84 99 ALA A N 1
ATOM 727 C CA . ALA A 1 99 ? 41.626 -15.609 -61.099 1.00 49.84 99 ALA A CA 1
ATOM 728 C C . ALA A 1 99 ? 41.349 -14.479 -60.079 1.00 49.84 99 ALA A C 1
ATOM 730 O O . ALA A 1 99 ? 42.092 -14.333 -59.114 1.00 49.84 99 ALA A O 1
ATOM 731 N N . ASP A 1 100 ? 40.268 -13.714 -60.272 1.00 51.47 100 ASP A N 1
ATOM 732 C CA . ASP A 1 100 ? 40.021 -12.439 -59.586 1.00 51.47 100 ASP A CA 1
ATOM 733 C C . ASP A 1 100 ? 38.861 -12.461 -58.570 1.00 51.47 100 ASP A C 1
ATOM 735 O O . ASP A 1 100 ? 38.488 -11.415 -58.045 1.00 51.47 100 ASP A O 1
ATOM 739 N N . TYR A 1 101 ? 38.306 -13.632 -58.220 1.00 46.22 101 TYR A N 1
ATOM 740 C CA . TYR A 1 101 ? 37.339 -13.748 -57.110 1.00 46.22 101 TYR A CA 1
ATOM 741 C C . TYR A 1 101 ? 38.018 -14.092 -55.772 1.00 46.22 101 TYR A C 1
ATOM 743 O O . TYR A 1 101 ? 37.595 -14.987 -55.044 1.00 46.22 101 TYR A O 1
ATOM 751 N N . ASN A 1 102 ? 39.091 -13.365 -55.444 1.00 48.03 102 ASN A N 1
ATOM 752 C CA . ASN A 1 102 ? 39.690 -13.355 -54.103 1.00 48.03 102 ASN A CA 1
ATOM 753 C C . ASN A 1 102 ? 39.495 -12.000 -53.396 1.00 48.03 102 ASN A C 1
ATOM 755 O O . ASN A 1 102 ? 40.277 -11.601 -52.535 1.00 48.03 102 ASN A O 1
ATOM 759 N N . SER A 1 103 ? 38.417 -11.286 -53.735 1.00 50.94 103 SER A N 1
ATOM 760 C CA . SER A 1 103 ? 37.910 -10.164 -52.945 1.00 50.94 103 SER A CA 1
ATOM 761 C C . SER A 1 103 ? 37.057 -10.677 -51.781 1.00 50.94 103 SER A C 1
ATOM 763 O O . SER A 1 103 ? 35.846 -10.472 -51.734 1.00 50.94 103 SER A O 1
ATOM 765 N N . GLN A 1 104 ? 37.722 -11.360 -50.848 1.00 50.91 104 GLN A N 1
ATOM 766 C CA . GLN A 1 104 ? 37.485 -11.195 -49.417 1.00 50.91 104 GLN A CA 1
ATOM 767 C C . GLN A 1 104 ? 36.004 -11.094 -48.995 1.00 50.91 104 GLN A C 1
ATOM 769 O O . GLN A 1 104 ? 35.581 -10.091 -48.418 1.00 50.91 104 GLN A O 1
ATOM 774 N N . THR A 1 105 ? 35.228 -12.171 -49.175 1.00 52.31 105 THR A N 1
ATOM 775 C CA . THR A 1 105 ? 34.014 -12.403 -48.371 1.00 52.31 105 THR A CA 1
ATOM 776 C C . THR A 1 105 ? 34.428 -12.720 -46.936 1.00 52.31 105 THR A C 1
ATOM 778 O O . THR A 1 105 ? 34.307 -13.848 -46.453 1.00 52.31 105 THR A O 1
ATOM 781 N N . GLY A 1 106 ? 34.981 -11.712 -46.263 1.00 56.78 106 GLY A N 1
ATOM 782 C CA . GLY A 1 106 ? 35.236 -11.721 -44.840 1.00 56.78 106 GLY A CA 1
ATOM 783 C C . GLY A 1 106 ? 33.895 -11.747 -44.136 1.00 56.78 106 GLY A C 1
ATOM 784 O O . GLY A 1 106 ? 33.333 -10.696 -43.840 1.00 56.78 106 GLY A O 1
ATOM 785 N N . TYR A 1 107 ? 33.398 -12.953 -43.866 1.00 54.84 107 TYR A N 1
ATOM 786 C CA . TYR A 1 107 ? 32.379 -13.176 -42.854 1.00 54.84 107 TYR A CA 1
ATOM 787 C C . TYR A 1 107 ? 33.026 -12.845 -41.508 1.00 54.84 107 TYR A C 1
ATOM 789 O O . TYR A 1 107 ? 33.472 -13.724 -40.773 1.00 54.84 107 TYR A O 1
ATOM 797 N N . VAL A 1 108 ? 33.146 -11.545 -41.221 1.00 64.06 108 VAL A N 1
ATOM 798 C CA . VAL A 1 108 ? 33.294 -11.066 -39.855 1.00 64.06 108 VAL A CA 1
ATOM 799 C C . VAL A 1 108 ? 32.056 -11.622 -39.168 1.00 64.06 108 VAL A C 1
ATOM 801 O O . VAL A 1 108 ? 30.952 -11.242 -39.572 1.00 64.06 108 VAL A O 1
ATOM 804 N N . PRO A 1 109 ? 32.182 -12.563 -38.215 1.00 56.19 109 PRO A N 1
ATOM 805 C CA . PRO A 1 109 ? 31.019 -12.940 -37.445 1.00 56.19 109 PRO A CA 1
ATOM 806 C C . PRO A 1 109 ? 30.523 -11.639 -36.830 1.00 56.19 109 PRO A C 1
ATOM 808 O O . PRO A 1 109 ? 31.271 -10.990 -36.095 1.00 56.19 109 PRO A O 1
ATOM 811 N N . GLN A 1 110 ? 29.295 -11.229 -37.163 1.00 50.06 110 GLN A N 1
ATOM 812 C CA . GLN A 1 110 ? 28.608 -10.272 -36.319 1.00 50.06 110 GLN A CA 1
ATOM 813 C C . GLN A 1 110 ? 28.549 -10.955 -34.962 1.00 50.06 110 GLN A C 1
ATOM 815 O O . GLN A 1 110 ? 27.734 -11.848 -34.732 1.00 50.06 110 GLN A O 1
ATOM 820 N N . THR A 1 111 ? 29.471 -10.568 -34.083 1.00 53.59 111 THR A N 1
ATOM 821 C CA . THR A 1 111 ? 29.279 -10.674 -32.654 1.00 53.59 111 THR A CA 1
ATOM 822 C C . THR A 1 111 ? 28.005 -9.893 -32.429 1.00 53.59 111 THR A C 1
ATOM 824 O O . THR A 1 111 ? 28.042 -8.662 -32.426 1.00 53.59 111 THR A O 1
ATOM 827 N N . SER A 1 112 ? 26.879 -10.610 -32.379 1.00 59.03 112 SER A N 1
ATOM 828 C CA . SER A 1 112 ? 25.600 -10.057 -31.968 1.00 59.03 112 SER A CA 1
ATOM 829 C C . SER A 1 112 ? 25.917 -9.252 -30.727 1.00 59.03 112 SER A C 1
ATOM 831 O O . SER A 1 112 ? 26.413 -9.841 -29.757 1.00 59.03 112 SER A O 1
ATOM 833 N N . SER A 1 113 ? 25.759 -7.929 -30.809 1.00 62.28 113 SER A N 1
ATOM 834 C CA . SER A 1 113 ? 25.912 -7.058 -29.655 1.00 62.28 113 SER A CA 1
ATOM 835 C C . SER A 1 113 ? 25.115 -7.734 -28.556 1.00 62.28 113 SER A C 1
ATOM 837 O O . SER A 1 113 ? 23.931 -8.023 -28.740 1.00 62.28 113 SER A O 1
ATOM 839 N N . ALA A 1 114 ? 25.797 -8.131 -27.476 1.00 62.94 114 ALA A N 1
ATOM 840 C CA . ALA A 1 114 ? 25.088 -8.676 -26.331 1.00 62.94 114 ALA A CA 1
ATOM 841 C C . ALA A 1 114 ? 24.010 -7.645 -26.003 1.00 62.94 114 ALA A C 1
ATOM 843 O O . ALA A 1 114 ? 24.334 -6.459 -26.005 1.00 62.94 114 ALA A O 1
ATOM 844 N N . ALA A 1 115 ? 22.759 -8.080 -25.841 1.00 75.19 115 ALA A N 1
ATOM 845 C CA . ALA A 1 115 ? 21.625 -7.172 -25.729 1.00 75.19 115 ALA A CA 1
ATOM 846 C C . ALA A 1 115 ? 21.727 -6.402 -24.399 1.00 75.19 115 ALA A C 1
ATOM 848 O O . ALA A 1 115 ? 21.236 -6.836 -23.353 1.00 75.19 115 ALA A O 1
ATOM 849 N N . ILE A 1 116 ? 22.509 -5.323 -24.442 1.00 88.38 116 ILE A N 1
ATOM 850 C CA . ILE A 1 116 ? 22.761 -4.378 -23.367 1.00 88.38 116 ILE A CA 1
ATOM 851 C C . ILE A 1 116 ? 21.466 -3.608 -23.234 1.00 88.38 116 ILE A C 1
ATOM 853 O O . ILE A 1 116 ? 21.082 -2.908 -24.158 1.00 88.38 116 ILE A O 1
ATOM 857 N N . GLY A 1 117 ? 20.798 -3.77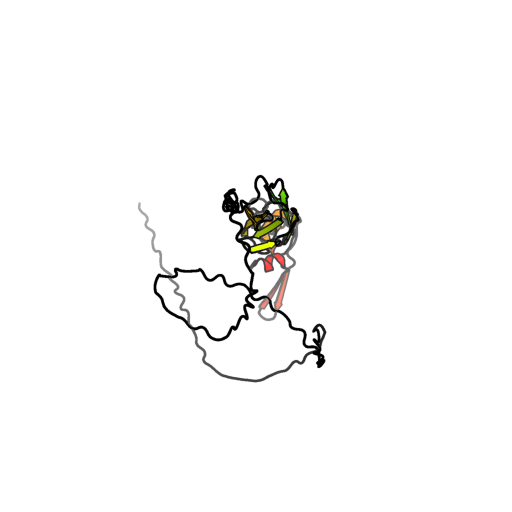8 -22.098 1.00 94.12 117 GLY A N 1
ATOM 858 C CA . GLY A 1 117 ? 19.512 -3.143 -21.898 1.00 94.12 117 GLY A CA 1
ATOM 859 C C . GLY A 1 117 ? 19.596 -1.611 -21.819 1.00 94.12 117 GLY A C 1
ATOM 860 O O . GLY A 1 117 ? 20.657 -1.062 -21.493 1.00 94.12 117 GLY A O 1
ATOM 861 N N . PRO A 1 118 ? 18.445 -0.933 -21.972 1.00 97.12 118 PRO A N 1
ATOM 862 C CA . PRO A 1 118 ? 18.330 0.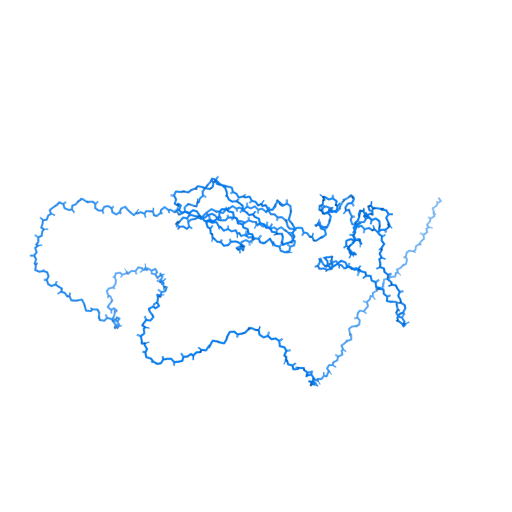524 -21.937 1.00 97.12 118 PRO A CA 1
ATOM 863 C C . PRO A 1 118 ? 18.967 1.163 -20.703 1.00 97.12 118 PRO A C 1
ATOM 865 O O . PRO A 1 118 ? 18.929 0.605 -19.604 1.00 97.12 118 PRO A O 1
ATOM 868 N N . THR A 1 119 ? 19.508 2.372 -20.843 1.00 97.19 119 THR A N 1
ATOM 869 C CA . THR A 1 119 ? 20.266 3.060 -19.783 1.00 97.19 119 THR A CA 1
ATOM 870 C C . THR A 1 119 ? 19.744 4.473 -19.485 1.00 97.19 119 THR A C 1
ATOM 872 O O . THR A 1 119 ? 18.817 4.970 -20.126 1.00 97.19 119 THR A O 1
ATOM 875 N N . GLY A 1 120 ? 20.311 5.116 -18.457 1.00 95.25 120 GLY A N 1
ATOM 876 C CA . GLY A 1 120 ? 20.147 6.549 -18.161 1.00 95.25 120 GLY A CA 1
ATOM 877 C C . GLY A 1 120 ? 18.846 6.985 -17.474 1.00 95.25 120 GLY A C 1
ATOM 878 O O . GLY A 1 120 ? 18.806 8.082 -16.916 1.00 95.25 120 GLY A O 1
ATOM 879 N N . GLY A 1 121 ? 17.802 6.154 -17.479 1.00 97.50 121 GLY A N 1
ATOM 880 C CA . GLY A 1 121 ? 16.484 6.541 -16.981 1.00 97.50 121 GLY A CA 1
ATOM 881 C C . GLY A 1 121 ? 16.228 6.309 -15.490 1.00 97.50 121 GLY A C 1
ATOM 882 O O . GLY A 1 121 ? 17.041 5.769 -14.741 1.00 97.50 121 GLY A O 1
ATOM 883 N N . THR A 1 122 ? 15.034 6.714 -15.063 1.00 98.19 122 THR A N 1
ATOM 884 C CA . THR A 1 122 ? 14.502 6.552 -13.706 1.00 98.19 122 THR A CA 1
ATOM 885 C C . THR A 1 122 ? 13.163 5.813 -13.715 1.00 98.19 122 THR A C 1
ATOM 887 O O . THR A 1 122 ? 12.489 5.695 -14.744 1.00 98.19 122 THR A O 1
ATOM 890 N N . MET A 1 123 ? 12.779 5.304 -12.544 1.00 98.38 123 MET A N 1
ATOM 891 C CA . MET A 1 123 ? 11.462 4.740 -12.254 1.00 98.38 123 MET A CA 1
ATOM 892 C C . MET A 1 123 ? 10.916 5.443 -11.007 1.00 98.38 123 MET A C 1
ATOM 894 O O . MET A 1 123 ? 11.641 5.588 -10.027 1.00 98.38 123 MET A O 1
ATOM 898 N N . VAL A 1 124 ? 9.654 5.875 -11.037 1.00 98.44 124 VAL A N 1
ATOM 899 C CA . VAL A 1 124 ? 8.977 6.537 -9.909 1.00 98.44 124 VAL A CA 1
ATOM 900 C C . VAL A 1 124 ? 7.622 5.878 -9.669 1.00 98.44 124 VAL A C 1
ATOM 902 O O . VAL A 1 124 ? 6.880 5.645 -10.620 1.00 98.44 124 VAL A O 1
ATOM 905 N N . LEU A 1 125 ? 7.291 5.602 -8.405 1.00 98.62 125 LEU A N 1
ATOM 906 C CA . LEU A 1 125 ? 5.980 5.106 -7.968 1.00 98.62 125 LEU A CA 1
ATOM 907 C C . LEU A 1 125 ? 5.148 6.249 -7.379 1.00 98.62 125 LEU A C 1
ATOM 909 O O . LEU A 1 125 ? 5.660 7.049 -6.597 1.00 98.62 125 LEU A O 1
ATOM 913 N N . ALA A 1 126 ? 3.864 6.280 -7.725 1.00 98.31 126 ALA A N 1
ATOM 914 C CA . ALA A 1 126 ? 2.861 7.155 -7.139 1.00 98.31 126 ALA A CA 1
ATOM 915 C C . ALA A 1 126 ? 1.608 6.344 -6.728 1.00 98.31 126 ALA A C 1
ATOM 917 O O . ALA A 1 126 ? 1.168 5.494 -7.510 1.00 98.31 126 ALA A O 1
ATOM 918 N N . PRO A 1 127 ? 0.996 6.614 -5.555 1.00 97.88 127 PRO A N 1
ATOM 919 C CA . PRO A 1 127 ? 1.506 7.481 -4.485 1.00 97.88 127 PRO A CA 1
ATOM 920 C C . PRO A 1 127 ? 2.823 6.955 -3.879 1.00 97.88 127 PRO A C 1
ATOM 922 O O . PRO A 1 127 ? 3.262 5.848 -4.185 1.00 97.88 127 PRO A O 1
ATOM 925 N N . ALA A 1 128 ? 3.497 7.782 -3.079 1.00 96.50 128 ALA A N 1
ATOM 926 C CA . ALA A 1 128 ? 4.747 7.399 -2.422 1.00 96.50 128 ALA A CA 1
ATOM 927 C C . ALA A 1 128 ? 4.491 6.446 -1.240 1.00 96.50 128 ALA A C 1
ATOM 929 O O . ALA A 1 128 ? 3.431 6.489 -0.626 1.00 96.50 128 ALA A O 1
ATOM 930 N N . SER A 1 129 ? 5.479 5.609 -0.909 1.00 95.94 129 SER A N 1
ATOM 931 C CA . SER A 1 129 ? 5.436 4.718 0.260 1.00 95.94 129 SER A CA 1
ATOM 932 C C . SER A 1 129 ? 5.381 5.513 1.581 1.00 95.94 129 SER A C 1
ATOM 934 O O . SER A 1 129 ? 6.103 6.507 1.689 1.00 95.94 129 SER A O 1
ATOM 936 N N . PRO A 1 130 ? 4.641 5.060 2.615 1.00 96.88 130 PRO A N 1
ATOM 937 C CA . PRO A 1 130 ? 3.842 3.831 2.675 1.00 96.88 130 PRO A CA 1
ATOM 938 C C . PRO A 1 130 ? 2.475 3.948 1.982 1.00 96.88 130 PRO A C 1
ATOM 940 O O . PRO A 1 130 ? 1.931 5.034 1.815 1.00 96.88 130 PRO A O 1
ATOM 943 N N . LEU A 1 131 ? 1.922 2.801 1.590 1.00 97.31 131 LEU A N 1
ATOM 944 C CA . LEU A 1 131 ? 0.707 2.672 0.782 1.00 97.31 131 LEU A CA 1
ATOM 945 C C . LEU A 1 131 ? -0.399 1.963 1.564 1.00 97.31 131 LEU A C 1
ATOM 947 O O . LEU A 1 131 ? -0.116 1.100 2.391 1.00 97.31 131 LEU A O 1
ATOM 951 N N . ASP A 1 132 ? -1.658 2.237 1.240 1.00 96.44 132 ASP A N 1
ATOM 952 C CA . ASP A 1 132 ? -2.772 1.443 1.759 1.00 96.44 132 ASP A CA 1
ATOM 953 C C . ASP A 1 132 ? -2.952 0.124 0.991 1.00 96.44 132 ASP A C 1
ATOM 955 O O . ASP A 1 132 ? -2.573 -0.018 -0.177 1.00 96.44 132 ASP A O 1
ATOM 959 N N . ALA A 1 133 ? -3.546 -0.863 1.664 1.00 95.88 133 ALA A N 1
ATOM 960 C CA . ALA A 1 133 ? -3.820 -2.173 1.088 1.00 95.88 133 ALA A CA 1
ATOM 961 C C . ALA A 1 133 ? -4.707 -2.067 -0.165 1.00 95.88 133 ALA A C 1
ATOM 963 O O . ALA A 1 133 ? -5.777 -1.463 -0.144 1.00 95.88 133 ALA A O 1
ATOM 964 N N . SER A 1 134 ? -4.285 -2.710 -1.256 1.00 96.88 134 SER A N 1
ATOM 965 C CA . SER A 1 134 ? -4.949 -2.657 -2.571 1.00 96.88 134 SER A CA 1
ATOM 966 C C . SER A 1 134 ? -5.066 -1.252 -3.189 1.00 96.88 134 SER A C 1
ATOM 968 O O . SER A 1 134 ? -5.912 -1.041 -4.059 1.00 96.88 134 SER A O 1
ATOM 970 N N . ALA A 1 135 ? -4.229 -0.287 -2.784 1.00 97.31 135 ALA A N 1
ATOM 971 C CA . ALA A 1 135 ? -4.205 1.043 -3.396 1.00 97.31 135 ALA A CA 1
ATOM 972 C C . ALA A 1 135 ? -3.969 0.979 -4.920 1.00 97.31 135 ALA A C 1
ATOM 974 O O . ALA A 1 135 ? -3.268 0.099 -5.425 1.00 97.31 135 ALA A O 1
ATOM 975 N N . ALA A 1 136 ? -4.537 1.929 -5.665 1.00 98.31 136 ALA A N 1
ATOM 976 C CA . ALA A 1 136 ? -4.241 2.097 -7.086 1.00 98.31 136 ALA A CA 1
ATOM 977 C C . ALA A 1 136 ? -2.856 2.738 -7.253 1.00 98.31 136 ALA A C 1
ATOM 979 O O . ALA A 1 136 ? -2.597 3.808 -6.702 1.00 98.31 136 ALA A O 1
ATOM 980 N N . LEU A 1 137 ? -1.975 2.083 -8.010 1.00 98.56 137 LEU A N 1
ATOM 981 C CA . LEU A 1 137 ? -0.573 2.458 -8.171 1.00 98.56 137 LEU A CA 1
ATOM 982 C C . LEU A 1 137 ? -0.270 2.840 -9.620 1.00 98.56 137 LEU A C 1
ATOM 984 O O . LEU A 1 137 ? -0.725 2.188 -10.562 1.00 98.56 137 LEU A O 1
ATOM 988 N N . THR A 1 138 ? 0.540 3.883 -9.783 1.00 98.62 138 THR A N 1
ATOM 989 C CA . THR A 1 138 ? 1.113 4.325 -11.058 1.00 98.62 138 THR A CA 1
ATOM 990 C C . THR A 1 138 ? 2.630 4.243 -10.973 1.00 98.62 138 THR A C 1
ATOM 992 O O . THR A 1 138 ? 3.226 4.793 -10.050 1.00 98.62 138 THR A O 1
ATOM 995 N N . VAL A 1 139 ? 3.267 3.594 -11.944 1.00 98.75 139 VAL A N 1
ATOM 996 C CA . VAL A 1 139 ? 4.724 3.606 -12.118 1.00 98.75 139 VAL A CA 1
ATOM 997 C C . VAL A 1 139 ? 5.064 4.325 -13.414 1.00 98.75 139 VAL A C 1
ATOM 999 O O . VAL A 1 139 ? 4.574 3.950 -14.481 1.00 98.75 139 VAL A O 1
ATOM 1002 N N . THR A 1 140 ? 5.914 5.342 -13.315 1.00 98.75 140 THR A N 1
ATOM 1003 C CA . THR A 1 140 ? 6.372 6.158 -14.441 1.00 98.75 140 THR A CA 1
ATOM 1004 C C . THR A 1 140 ? 7.853 5.908 -14.691 1.00 98.75 140 THR A C 1
ATOM 1006 O O . THR A 1 140 ? 8.674 6.030 -13.782 1.00 98.75 140 THR A O 1
ATOM 1009 N N . PHE A 1 141 ? 8.183 5.584 -15.936 1.00 98.62 141 PHE A N 1
ATOM 1010 C CA . PHE A 1 141 ? 9.536 5.439 -16.454 1.00 98.62 141 PHE A CA 1
ATOM 1011 C C . PHE A 1 141 ? 9.904 6.694 -17.253 1.00 98.62 141 PHE A C 1
ATOM 1013 O O . PHE A 1 141 ? 9.151 7.105 -18.134 1.00 98.62 141 PHE A O 1
ATOM 1020 N N . SER A 1 142 ? 11.059 7.295 -16.970 1.00 98.50 142 SER A N 1
ATOM 1021 C CA . SER A 1 142 ? 11.475 8.569 -17.579 1.00 98.50 142 SER A CA 1
ATOM 1022 C C . SER A 1 142 ? 12.954 8.555 -17.945 1.00 98.50 142 SER A C 1
ATOM 1024 O O . SER A 1 142 ? 13.756 7.994 -17.211 1.00 98.50 142 SER A O 1
ATOM 1026 N N . GLY A 1 143 ? 13.334 9.199 -19.053 1.00 97.94 143 GLY A N 1
ATOM 1027 C CA . GLY A 1 143 ? 14.744 9.403 -19.421 1.00 97.94 143 GLY A CA 1
ATOM 1028 C C . GLY A 1 143 ? 15.515 8.155 -19.872 1.00 97.94 143 GLY A C 1
ATOM 1029 O O . GLY A 1 143 ? 16.732 8.223 -19.989 1.00 97.94 143 GLY A O 1
ATOM 1030 N N . TRP A 1 144 ? 14.833 7.032 -20.119 1.00 98.12 144 TRP A N 1
ATOM 1031 C CA . TRP A 1 144 ? 15.457 5.823 -20.662 1.00 98.12 144 TRP A CA 1
ATOM 1032 C C . TRP A 1 144 ? 15.864 6.023 -22.121 1.00 98.12 144 TRP A C 1
ATOM 1034 O O . TRP A 1 144 ? 15.068 6.511 -22.926 1.00 98.12 144 TRP A O 1
ATOM 1044 N N . HIS A 1 145 ? 17.089 5.623 -22.450 1.00 96.38 145 HIS A N 1
ATOM 1045 C CA . HIS A 1 145 ? 17.653 5.692 -23.793 1.00 96.38 145 HIS A CA 1
ATOM 1046 C C . HIS A 1 145 ? 18.324 4.369 -24.169 1.00 96.38 145 HIS A C 1
ATOM 1048 O O . HIS A 1 145 ? 18.877 3.679 -23.312 1.00 96.38 145 HIS A O 1
ATOM 1054 N N . ASP A 1 146 ? 18.235 4.039 -25.451 1.00 95.25 146 ASP A N 1
ATOM 1055 C CA . ASP A 1 146 ? 18.771 2.842 -26.083 1.00 95.25 146 ASP A CA 1
ATOM 1056 C C . ASP A 1 146 ? 18.944 3.119 -27.587 1.00 95.25 146 ASP A C 1
ATOM 1058 O O . ASP A 1 146 ? 18.236 3.981 -28.130 1.00 95.25 146 ASP A O 1
ATOM 1062 N N . ASP A 1 147 ? 19.865 2.408 -28.238 1.00 94.50 147 ASP A N 1
ATOM 1063 C CA . ASP A 1 147 ? 20.126 2.515 -29.679 1.00 94.50 147 ASP A CA 1
ATOM 1064 C C . ASP A 1 147 ? 19.145 1.664 -30.520 1.00 94.50 147 ASP A C 1
ATOM 1066 O O . ASP A 1 147 ? 18.954 1.954 -31.703 1.00 94.50 147 ASP A O 1
ATOM 1070 N N . ASP A 1 148 ? 18.459 0.685 -29.909 1.00 93.38 148 ASP A N 1
ATOM 1071 C CA . ASP A 1 148 ? 17.521 -0.263 -30.531 1.00 93.38 148 ASP A CA 1
ATOM 1072 C C . ASP A 1 148 ? 16.046 -0.050 -30.070 1.00 93.38 148 ASP A C 1
ATOM 1074 O O . ASP A 1 148 ? 15.445 -0.895 -29.391 1.00 93.38 148 ASP A O 1
ATOM 1078 N N . PRO A 1 149 ? 15.392 1.076 -30.434 1.00 92.38 149 PRO A N 1
ATOM 1079 C CA . PRO A 1 149 ? 13.977 1.325 -30.142 1.00 92.38 149 PRO A CA 1
ATOM 1080 C C . PRO A 1 149 ? 13.030 0.426 -30.973 1.00 92.38 149 PRO A C 1
ATOM 1082 O O . PRO A 1 149 ? 13.386 -0.008 -32.069 1.00 92.38 149 PRO A O 1
ATOM 1085 N N . PRO A 1 150 ? 11.766 0.213 -30.543 1.00 96.12 150 PRO A N 1
ATOM 1086 C CA . PRO A 1 150 ? 11.065 0.913 -29.467 1.00 96.12 150 PRO A CA 1
ATOM 1087 C C . PRO A 1 150 ? 11.220 0.263 -28.089 1.00 96.12 150 PRO A C 1
ATOM 1089 O O . PRO A 1 150 ? 11.106 -0.950 -27.936 1.00 96.12 150 PRO A O 1
ATOM 1092 N N . LEU A 1 151 ? 11.319 1.107 -27.060 1.00 97.81 151 LEU A N 1
ATOM 1093 C CA . LEU A 1 151 ? 11.298 0.648 -25.674 1.00 97.81 151 LEU A CA 1
ATOM 1094 C C . LEU A 1 151 ? 9.935 0.073 -25.264 1.00 97.81 151 LEU A C 1
ATOM 1096 O O . LEU A 1 151 ? 8.868 0.495 -25.733 1.00 97.81 151 LEU A O 1
ATOM 1100 N N . SER A 1 152 ? 9.968 -0.864 -24.320 1.00 98.31 152 SER A N 1
ATOM 1101 C CA . SER A 1 152 ? 8.777 -1.399 -23.661 1.00 98.31 152 SER A CA 1
ATOM 1102 C C . SER A 1 152 ? 9.023 -1.709 -22.185 1.00 98.31 152 SER A C 1
ATOM 1104 O O . SER A 1 152 ? 10.150 -1.938 -21.759 1.00 98.31 152 SER A O 1
ATOM 1106 N N . TYR A 1 153 ? 7.958 -1.688 -21.385 1.00 98.62 153 TYR A N 1
ATOM 1107 C CA . TYR A 1 153 ? 8.049 -1.618 -19.926 1.00 98.62 153 TYR A CA 1
ATOM 1108 C C . TYR A 1 153 ? 7.181 -2.690 -19.270 1.00 98.62 153 TYR A C 1
ATOM 1110 O O . TYR A 1 153 ? 6.019 -2.859 -19.648 1.00 98.62 153 TYR A O 1
ATOM 1118 N N . ALA A 1 154 ? 7.715 -3.381 -18.263 1.00 98.69 154 ALA A N 1
ATOM 1119 C CA . ALA A 1 154 ? 6.968 -4.275 -17.379 1.00 98.69 154 ALA A CA 1
ATOM 1120 C C . ALA A 1 154 ? 7.206 -3.904 -15.909 1.00 98.69 154 ALA A C 1
ATOM 1122 O O . ALA A 1 154 ? 8.269 -3.397 -15.551 1.00 98.69 154 ALA A O 1
ATOM 1123 N N . VAL A 1 155 ? 6.228 -4.193 -15.051 1.00 98.75 155 VAL A N 1
ATOM 1124 C CA . VAL A 1 155 ? 6.310 -3.954 -13.603 1.00 98.75 155 VAL A CA 1
ATOM 1125 C C . VAL A 1 155 ? 6.077 -5.258 -12.856 1.00 98.75 155 VAL A C 1
ATOM 1127 O O . VAL A 1 155 ? 5.149 -6.010 -13.172 1.00 98.75 155 VAL A O 1
ATOM 1130 N N . LEU A 1 156 ? 6.912 -5.514 -11.855 1.00 98.69 156 LEU A N 1
ATOM 1131 C CA . LEU A 1 156 ? 6.859 -6.678 -10.988 1.00 98.69 156 LEU A CA 1
ATOM 1132 C C . LEU A 1 156 ? 6.836 -6.246 -9.517 1.00 98.69 156 LEU A C 1
ATOM 1134 O O . LEU A 1 156 ? 7.461 -5.255 -9.146 1.00 98.69 156 LEU A O 1
ATOM 1138 N N . ILE A 1 157 ? 6.168 -7.024 -8.670 1.00 98.62 157 ILE A N 1
ATOM 1139 C CA . ILE A 1 157 ? 6.253 -6.933 -7.208 1.00 98.62 157 ILE A CA 1
ATOM 1140 C C . ILE A 1 157 ? 6.739 -8.284 -6.694 1.00 98.62 157 ILE A C 1
ATOM 1142 O O . ILE A 1 157 ? 6.166 -9.314 -7.042 1.00 98.62 157 ILE A O 1
ATOM 1146 N N . ASN A 1 158 ? 7.810 -8.303 -5.896 1.00 98.19 158 ASN A N 1
ATOM 1147 C CA . ASN A 1 158 ? 8.432 -9.529 -5.373 1.00 98.19 158 ASN A CA 1
ATOM 1148 C C . ASN A 1 158 ? 8.700 -10.579 -6.483 1.00 98.19 158 ASN A C 1
ATOM 1150 O O . ASN A 1 158 ? 8.457 -11.771 -6.313 1.00 98.19 158 ASN A O 1
ATOM 1154 N N . ASN A 1 159 ? 9.188 -10.113 -7.642 1.00 97.94 159 ASN A N 1
ATOM 1155 C CA . ASN A 1 159 ? 9.401 -10.873 -8.889 1.00 97.94 159 ASN A CA 1
ATOM 1156 C C . ASN A 1 159 ? 8.133 -11.426 -9.590 1.00 97.94 159 ASN A C 1
ATOM 1158 O O . ASN A 1 159 ? 8.262 -12.091 -10.616 1.00 97.94 159 ASN A O 1
ATOM 1162 N N . VAL A 1 160 ? 6.919 -11.127 -9.116 1.00 98.06 160 VAL A N 1
ATOM 1163 C CA . VAL A 1 160 ? 5.653 -11.460 -9.797 1.00 98.06 160 VAL A CA 1
ATOM 1164 C C . VAL A 1 160 ? 5.246 -10.309 -10.715 1.00 98.06 160 VAL A C 1
ATOM 1166 O O . VAL A 1 160 ? 5.155 -9.171 -10.264 1.00 98.06 160 VAL A O 1
ATOM 1169 N N . VAL A 1 161 ? 4.982 -10.582 -11.996 1.00 98.38 161 VAL A N 1
ATOM 1170 C CA . VAL A 1 161 ? 4.540 -9.560 -12.963 1.00 98.38 161 VAL A CA 1
ATOM 1171 C C . VAL A 1 161 ? 3.142 -9.050 -12.597 1.00 98.38 161 VAL A C 1
ATOM 1173 O O . VAL A 1 161 ? 2.177 -9.808 -12.638 1.00 98.38 161 VAL A O 1
ATOM 1176 N N . VAL A 1 162 ? 3.036 -7.755 -12.285 1.00 98.38 162 VAL A N 1
ATOM 1177 C CA . VAL A 1 162 ? 1.771 -7.052 -11.983 1.00 98.38 162 VAL A CA 1
ATOM 1178 C C . VAL A 1 162 ? 1.329 -6.118 -13.113 1.00 98.38 162 VAL A C 1
ATOM 1180 O O . VAL A 1 162 ? 0.155 -5.776 -13.215 1.00 98.38 162 VAL A O 1
ATOM 1183 N N . SER A 1 163 ? 2.249 -5.740 -14.005 1.00 98.44 163 SER A N 1
ATOM 1184 C CA . SER A 1 163 ? 1.936 -5.058 -15.263 1.00 98.44 163 SER A CA 1
ATOM 1185 C C . SER A 1 163 ? 2.789 -5.681 -16.381 1.00 98.44 163 SER A C 1
ATOM 1187 O O . SER A 1 163 ? 4.012 -5.525 -16.347 1.00 98.44 163 SER A O 1
ATOM 1189 N N . PRO A 1 164 ? 2.201 -6.420 -17.344 1.00 98.25 164 PRO A N 1
ATOM 1190 C CA . PRO A 1 164 ? 2.954 -7.115 -18.392 1.00 98.25 164 PRO A CA 1
ATOM 1191 C C . PRO A 1 164 ? 3.611 -6.140 -19.378 1.00 98.25 164 PRO A C 1
ATOM 1193 O O . PRO A 1 164 ? 3.206 -4.983 -19.474 1.00 98.25 164 PRO A O 1
ATOM 1196 N N . GLN A 1 165 ? 4.610 -6.607 -20.127 1.00 98.25 165 GLN A N 1
ATOM 1197 C CA . GLN A 1 165 ? 5.371 -5.792 -21.080 1.00 98.25 165 GLN A CA 1
ATOM 1198 C C . GLN A 1 165 ? 4.463 -5.001 -22.042 1.00 98.25 165 GLN A C 1
ATOM 1200 O O . GLN A 1 165 ? 3.492 -5.530 -22.578 1.00 98.25 165 GLN A O 1
ATOM 1205 N N . GLY A 1 166 ? 4.770 -3.720 -22.255 1.00 98.25 166 GLY A N 1
ATOM 1206 C CA . GLY A 1 166 ? 4.097 -2.880 -23.252 1.00 98.25 166 GLY A CA 1
ATOM 1207 C C . GLY A 1 166 ? 4.706 -1.481 -23.354 1.00 98.25 166 GLY A C 1
ATOM 1208 O O . GLY A 1 166 ? 5.370 -1.027 -22.426 1.00 98.25 166 GLY A O 1
ATOM 1209 N N . ASN A 1 167 ? 4.484 -0.795 -24.474 1.00 98.00 167 ASN A N 1
ATOM 1210 C CA . ASN A 1 167 ? 5.225 0.415 -24.865 1.00 98.00 167 ASN A CA 1
ATOM 1211 C C . ASN A 1 167 ? 4.887 1.694 -24.073 1.00 98.00 167 ASN A C 1
ATOM 1213 O O . ASN A 1 167 ? 5.571 2.700 -24.230 1.00 98.00 167 ASN A O 1
ATOM 1217 N N . SER A 1 168 ? 3.857 1.683 -23.219 1.00 98.25 168 SER A N 1
ATOM 1218 C CA . SER A 1 168 ? 3.573 2.826 -22.343 1.00 98.25 168 SER A CA 1
ATOM 1219 C C . SER A 1 168 ? 4.612 2.923 -21.228 1.00 98.25 168 SER A C 1
ATOM 1221 O O . SER A 1 168 ? 4.717 2.014 -20.406 1.00 98.25 168 SER A O 1
ATOM 1223 N N . ALA A 1 169 ? 5.309 4.057 -21.157 1.00 98.31 169 ALA A N 1
ATOM 1224 C CA . ALA A 1 169 ? 6.206 4.405 -20.055 1.00 98.31 169 ALA A CA 1
ATOM 1225 C C . ALA A 1 169 ? 5.459 4.760 -18.748 1.00 98.31 169 ALA A C 1
ATOM 1227 O O . ALA A 1 169 ? 6.084 4.935 -17.708 1.00 98.31 169 ALA A O 1
ATOM 1228 N N . LEU A 1 170 ? 4.123 4.840 -18.777 1.00 98.62 170 LEU A N 1
ATOM 1229 C CA . LEU A 1 170 ? 3.264 4.992 -17.600 1.00 98.62 170 LEU A CA 1
ATOM 1230 C C . LEU A 1 170 ? 2.435 3.716 -17.407 1.00 98.62 170 LEU A C 1
ATOM 1232 O O . LEU A 1 170 ? 1.742 3.270 -18.328 1.00 98.62 170 LEU A O 1
ATOM 1236 N N . ARG A 1 171 ? 2.521 3.110 -16.220 1.00 98.56 171 ARG A N 1
ATOM 1237 C CA . ARG A 1 171 ? 1.974 1.783 -15.901 1.00 98.56 171 ARG A CA 1
ATOM 1238 C C . ARG A 1 171 ? 1.048 1.851 -14.690 1.00 98.56 171 ARG A C 1
ATOM 1240 O O . ARG A 1 171 ? 1.517 2.093 -13.584 1.00 98.56 171 ARG A O 1
ATOM 1247 N N . ASN A 1 172 ? -0.235 1.556 -14.890 1.00 98.31 172 ASN A N 1
ATOM 1248 C CA . ASN A 1 172 ? -1.239 1.524 -13.820 1.00 98.31 172 ASN A CA 1
ATOM 1249 C C . ASN A 1 172 ? -1.572 0.079 -13.425 1.00 98.31 172 ASN A C 1
ATOM 1251 O O . ASN A 1 172 ? -1.699 -0.780 -14.302 1.00 98.31 172 ASN A O 1
ATOM 1255 N N . PHE A 1 173 ? -1.706 -0.192 -12.127 1.00 98.25 173 PHE A N 1
ATOM 1256 C CA . PHE A 1 173 ? -2.083 -1.498 -11.570 1.00 98.25 173 PHE A CA 1
ATOM 1257 C C . PHE A 1 173 ? -2.575 -1.356 -10.117 1.00 98.25 173 PHE A C 1
ATOM 1259 O O . PHE A 1 173 ? -2.436 -0.302 -9.499 1.00 98.25 173 PHE A O 1
ATOM 1266 N N . THR A 1 174 ? -3.162 -2.415 -9.560 1.00 98.44 174 THR A N 1
ATOM 1267 C CA . THR A 1 174 ? -3.560 -2.471 -8.143 1.00 98.44 174 THR A CA 1
ATOM 1268 C C . THR A 1 174 ? -2.409 -3.019 -7.301 1.00 98.44 174 THR A C 1
ATOM 1270 O O . THR A 1 174 ? -1.797 -4.023 -7.669 1.00 98.44 174 THR A O 1
ATOM 1273 N N . GLY A 1 175 ? -2.102 -2.361 -6.184 1.00 97.56 175 GLY A N 1
ATOM 1274 C CA . GLY A 1 175 ? -1.077 -2.789 -5.236 1.00 97.56 175 GLY A CA 1
ATOM 1275 C C . GLY A 1 175 ? -1.462 -4.038 -4.428 1.00 97.56 175 GLY A C 1
ATOM 1276 O O . GLY A 1 175 ? -2.587 -4.533 -4.529 1.00 97.56 175 GLY A O 1
ATOM 1277 N N . PRO A 1 176 ? -0.543 -4.567 -3.601 1.00 98.12 176 PRO A N 1
ATOM 1278 C CA . PRO A 1 176 ? -0.811 -5.736 -2.770 1.00 98.12 176 PRO A CA 1
ATOM 1279 C C . PRO A 1 176 ? -1.910 -5.472 -1.733 1.00 98.12 176 PRO A C 1
ATOM 1281 O O . PRO A 1 176 ? -1.945 -4.418 -1.101 1.00 98.12 176 PRO A O 1
ATOM 1284 N N . GLY A 1 177 ? -2.789 -6.454 -1.521 1.00 95.75 177 GLY A N 1
ATOM 1285 C CA . GLY A 1 177 ? -3.836 -6.386 -0.493 1.00 95.75 177 GLY A CA 1
ATOM 1286 C C . GLY A 1 177 ? -3.386 -6.792 0.915 1.00 95.75 177 GLY A C 1
ATOM 1287 O O . GLY A 1 177 ? -4.107 -6.542 1.874 1.00 95.75 177 GLY A O 1
ATOM 1288 N N . ALA A 1 178 ? -2.213 -7.417 1.056 1.00 95.75 178 ALA A N 1
ATOM 1289 C CA . ALA A 1 178 ? -1.655 -7.792 2.353 1.00 95.75 178 ALA A CA 1
ATOM 1290 C C . ALA A 1 178 ? -0.646 -6.733 2.842 1.00 95.75 178 ALA A C 1
ATOM 1292 O O . ALA A 1 178 ? 0.158 -6.259 2.032 1.00 95.75 178 ALA A O 1
ATOM 1293 N N . PRO A 1 179 ? -0.633 -6.383 4.140 1.00 96.62 179 PRO A N 1
ATOM 1294 C CA . PRO A 1 179 ? 0.361 -5.474 4.700 1.00 96.62 179 PRO A CA 1
ATOM 1295 C C . PRO A 1 179 ? 1.764 -6.092 4.695 1.00 96.62 179 PRO A C 1
ATOM 1297 O O . PRO A 1 179 ? 1.915 -7.314 4.716 1.00 96.62 179 PRO A O 1
ATOM 1300 N N . GLY A 1 180 ? 2.793 -5.246 4.719 1.00 97.56 180 GLY A N 1
ATOM 1301 C CA . GLY A 1 180 ? 4.195 -5.667 4.786 1.00 97.56 180 GLY A CA 1
ATOM 1302 C C . GLY A 1 180 ? 5.112 -4.914 3.824 1.00 97.56 180 GLY A C 1
ATOM 1303 O O . GLY A 1 180 ? 4.687 -3.990 3.135 1.00 97.56 180 GLY A O 1
ATOM 1304 N N . ALA A 1 181 ? 6.384 -5.311 3.794 1.00 98.06 181 ALA A N 1
ATOM 1305 C CA . ALA A 1 181 ? 7.381 -4.773 2.872 1.00 98.06 181 ALA A CA 1
ATOM 1306 C C . ALA A 1 181 ? 7.369 -5.522 1.529 1.00 98.06 181 ALA A C 1
ATOM 1308 O O . ALA A 1 181 ? 7.201 -6.744 1.484 1.00 98.06 181 ALA A O 1
ATOM 1309 N N . TYR A 1 182 ? 7.581 -4.784 0.444 1.00 98.69 182 TYR A N 1
ATOM 1310 C CA . TYR A 1 182 ? 7.560 -5.272 -0.931 1.00 98.69 182 TYR A CA 1
ATOM 1311 C C . TYR A 1 182 ? 8.664 -4.613 -1.754 1.00 98.69 182 TYR A C 1
ATOM 1313 O O . TYR A 1 182 ? 8.878 -3.406 -1.656 1.00 98.69 182 TYR A O 1
ATOM 1321 N N . THR A 1 183 ? 9.287 -5.381 -2.643 1.00 98.69 183 THR A N 1
ATOM 1322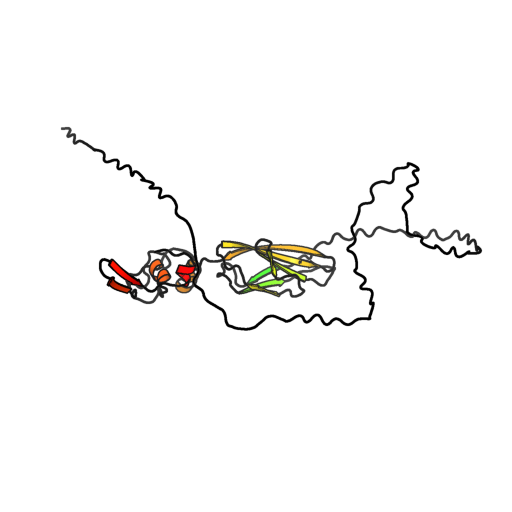 C CA . THR A 1 183 ? 10.210 -4.850 -3.650 1.00 98.69 183 THR A CA 1
ATOM 1323 C C . THR A 1 183 ? 9.465 -4.677 -4.968 1.00 98.69 183 THR A C 1
ATOM 1325 O O . THR A 1 183 ? 9.037 -5.655 -5.593 1.00 98.69 183 THR A O 1
ATOM 1328 N N . LEU A 1 184 ? 9.322 -3.428 -5.407 1.00 98.75 184 LEU A N 1
ATOM 1329 C CA . LEU A 1 184 ? 8.881 -3.071 -6.751 1.00 98.75 184 LEU A CA 1
ATOM 1330 C C . LEU A 1 184 ? 10.068 -3.176 -7.711 1.00 98.75 184 LEU A C 1
ATOM 1332 O O . LEU A 1 184 ? 11.154 -2.675 -7.422 1.00 98.75 184 LEU A O 1
ATOM 1336 N N . LYS A 1 185 ? 9.844 -3.765 -8.884 1.00 98.81 185 LYS A N 1
ATOM 1337 C CA . LYS A 1 185 ? 10.816 -3.813 -9.976 1.00 98.81 185 LYS A CA 1
ATOM 1338 C C . LYS A 1 185 ? 10.197 -3.323 -11.271 1.00 98.81 185 LYS A C 1
ATOM 1340 O O . LYS A 1 185 ? 9.124 -3.781 -11.661 1.00 98.81 185 LYS A O 1
ATOM 1345 N N . GLY A 1 186 ? 10.901 -2.441 -11.961 1.00 98.62 186 GLY A N 1
ATOM 1346 C CA . GLY A 1 186 ? 10.603 -2.048 -13.328 1.00 98.62 186 GLY A CA 1
ATOM 1347 C C . GLY A 1 186 ? 11.617 -2.666 -14.278 1.00 98.62 186 GLY A C 1
ATOM 1348 O O . GLY A 1 186 ? 12.817 -2.521 -14.059 1.00 98.62 186 GLY A O 1
ATOM 1349 N N . ARG A 1 187 ? 11.142 -3.344 -15.324 1.00 98.62 187 ARG A N 1
ATOM 1350 C CA . ARG A 1 187 ? 11.976 -3.817 -16.436 1.00 98.62 187 ARG A CA 1
ATOM 1351 C C . ARG A 1 187 ? 11.712 -2.979 -17.667 1.00 98.62 187 ARG A C 1
ATOM 1353 O O . ARG A 1 187 ? 10.554 -2.833 -18.062 1.00 98.62 187 ARG A O 1
ATOM 1360 N N . ILE A 1 188 ? 12.784 -2.476 -18.257 1.00 98.44 188 ILE A N 1
ATOM 1361 C CA . ILE A 1 188 ? 12.785 -1.692 -19.484 1.00 98.44 188 ILE A CA 1
ATOM 1362 C C . ILE A 1 188 ? 13.500 -2.538 -20.530 1.00 98.44 188 ILE A C 1
ATOM 1364 O O . ILE A 1 188 ? 14.654 -2.893 -20.312 1.00 98.44 188 ILE A O 1
ATOM 1368 N N . TYR A 1 189 ? 12.802 -2.891 -21.605 1.00 97.94 189 TYR A N 1
ATOM 1369 C CA . TYR A 1 189 ? 13.302 -3.732 -22.692 1.00 97.94 189 TYR A CA 1
ATOM 1370 C C . TYR A 1 189 ? 13.529 -2.901 -23.955 1.00 97.94 189 TYR A C 1
ATOM 1372 O O . TYR A 1 189 ? 12.712 -2.021 -24.253 1.00 97.94 189 TYR A O 1
ATOM 1380 N N . ASP A 1 190 ? 14.576 -3.238 -24.700 1.00 96.31 190 ASP A N 1
ATOM 1381 C CA . ASP A 1 190 ? 14.824 -2.801 -26.080 1.00 96.31 190 ASP A CA 1
ATOM 1382 C C . ASP A 1 190 ? 14.058 -3.671 -27.110 1.00 96.31 190 ASP A C 1
ATOM 1384 O O . ASP A 1 190 ? 13.245 -4.534 -26.749 1.00 96.31 190 ASP A O 1
ATOM 1388 N N . ALA A 1 191 ? 14.285 -3.433 -28.407 1.00 94.38 191 ALA A N 1
ATOM 1389 C CA . ALA A 1 191 ? 13.677 -4.195 -29.502 1.00 94.38 191 ALA A CA 1
ATOM 1390 C C . ALA A 1 191 ? 14.314 -5.579 -29.759 1.00 94.38 191 ALA A C 1
ATOM 1392 O O . ALA A 1 191 ? 13.689 -6.424 -30.406 1.00 94.38 191 ALA A O 1
ATOM 1393 N N . LEU A 1 192 ? 15.531 -5.825 -29.266 1.00 93.88 192 LEU A N 1
ATOM 1394 C CA . LEU A 1 192 ? 16.277 -7.084 -29.398 1.00 93.88 192 LEU A CA 1
ATOM 1395 C C . LEU A 1 192 ? 16.019 -8.053 -28.226 1.00 93.88 192 LEU A C 1
ATOM 1397 O O . LEU A 1 192 ? 16.384 -9.228 -28.298 1.00 93.88 192 LEU A O 1
ATOM 1401 N N . GLY A 1 193 ? 15.349 -7.585 -27.171 1.00 92.25 193 GLY A N 1
ATOM 1402 C CA . GLY A 1 193 ? 15.003 -8.345 -25.971 1.00 92.25 193 GLY A CA 1
ATOM 1403 C C . GLY A 1 193 ? 16.012 -8.218 -24.827 1.00 92.25 193 GLY A C 1
ATOM 1404 O O . GLY A 1 193 ? 15.854 -8.909 -23.815 1.00 92.25 193 GLY A O 1
ATOM 1405 N N . GLY A 1 194 ? 17.017 -7.349 -24.952 1.00 94.69 194 GLY A N 1
ATOM 1406 C CA . GLY A 1 194 ? 17.824 -6.922 -23.814 1.00 94.69 194 GLY A CA 1
ATOM 1407 C C . GLY A 1 194 ? 16.976 -6.095 -22.853 1.00 94.69 194 GLY A C 1
ATOM 1408 O O . GLY A 1 194 ? 15.901 -5.591 -23.196 1.00 94.69 194 GLY A O 1
ATOM 1409 N N . PHE A 1 195 ? 17.395 -6.037 -21.589 1.00 97.00 195 PHE A N 1
ATOM 1410 C CA . PHE A 1 195 ? 16.649 -5.293 -20.582 1.00 97.00 195 PHE A CA 1
ATOM 1411 C C . PHE A 1 195 ? 17.503 -4.813 -19.418 1.00 97.00 195 PHE A C 1
ATOM 1413 O O . PHE A 1 195 ? 18.463 -5.463 -19.004 1.00 97.00 195 PHE A O 1
ATOM 1420 N N . THR A 1 196 ? 17.062 -3.704 -18.834 1.00 98.00 196 THR A N 1
ATOM 1421 C CA . THR A 1 196 ? 17.549 -3.188 -17.555 1.00 98.00 196 THR A CA 1
ATOM 1422 C C . THR A 1 196 ? 16.446 -3.318 -16.510 1.00 98.00 196 THR A C 1
ATOM 1424 O O . THR A 1 196 ? 15.273 -3.058 -16.786 1.00 98.00 196 THR A O 1
ATOM 1427 N N . GLU A 1 197 ? 16.809 -3.751 -15.301 1.00 98.12 197 GLU A N 1
ATOM 1428 C CA . GLU A 1 197 ? 15.903 -3.853 -14.153 1.00 98.12 197 GLU A CA 1
ATOM 1429 C C . GLU A 1 197 ? 16.288 -2.810 -13.095 1.00 98.12 197 GLU A C 1
ATOM 1431 O O . GLU A 1 197 ? 17.432 -2.769 -12.644 1.00 98.12 197 GLU A O 1
ATOM 1436 N N . VAL A 1 198 ? 15.326 -1.987 -12.675 1.00 98.25 198 VAL A N 1
ATOM 1437 C CA . VAL A 1 198 ? 15.465 -1.059 -11.541 1.00 98.25 198 VAL A CA 1
ATOM 1438 C C . VAL A 1 198 ? 14.542 -1.511 -10.422 1.00 98.25 198 VAL A C 1
ATOM 1440 O O . VAL A 1 198 ? 13.381 -1.837 -10.669 1.00 98.25 198 VAL A O 1
ATOM 1443 N N . ALA A 1 199 ? 15.051 -1.518 -9.191 1.00 98.31 199 ALA A N 1
ATOM 1444 C CA . ALA A 1 199 ? 14.309 -1.911 -8.002 1.00 98.31 199 ALA A CA 1
ATOM 1445 C C . ALA A 1 199 ? 14.164 -0.745 -7.016 1.00 98.31 199 ALA A C 1
ATOM 1447 O O . ALA A 1 199 ? 15.060 0.089 -6.895 1.00 98.31 199 ALA A O 1
ATOM 1448 N N . GLN A 1 200 ? 13.051 -0.724 -6.288 1.00 98.12 200 GLN A N 1
ATOM 1449 C CA . GLN A 1 200 ? 12.852 0.105 -5.100 1.00 98.12 200 GLN A CA 1
ATOM 1450 C C . GLN A 1 200 ? 11.925 -0.627 -4.123 1.00 98.12 200 GLN A C 1
ATOM 1452 O O . GLN A 1 200 ? 11.031 -1.361 -4.552 1.00 98.12 200 GLN A O 1
ATOM 1457 N N . ASP A 1 201 ? 12.088 -0.393 -2.827 1.00 98.38 201 ASP A N 1
ATOM 1458 C CA . ASP A 1 201 ? 11.220 -0.987 -1.811 1.00 98.38 201 ASP A CA 1
ATOM 1459 C C . ASP A 1 201 ? 10.084 -0.037 -1.409 1.00 98.38 201 ASP A C 1
ATOM 1461 O O . ASP A 1 201 ? 10.215 1.188 -1.453 1.00 98.38 201 ASP A O 1
ATOM 1465 N N . PHE A 1 202 ? 8.950 -0.612 -1.014 1.00 98.38 202 PHE A N 1
ATOM 1466 C CA . PHE A 1 202 ? 7.807 0.098 -0.449 1.00 98.38 202 PHE A CA 1
ATOM 1467 C C . PHE A 1 202 ? 7.116 -0.747 0.627 1.00 98.38 202 PHE A C 1
ATOM 1469 O O . PHE A 1 202 ? 7.275 -1.967 0.686 1.00 98.38 202 PHE A O 1
ATOM 1476 N N . THR A 1 203 ? 6.308 -0.098 1.461 1.00 98.06 203 THR A N 1
ATOM 1477 C CA . THR A 1 203 ? 5.548 -0.754 2.533 1.00 98.06 203 THR A CA 1
ATOM 1478 C C . THR A 1 203 ? 4.053 -0.565 2.313 1.00 98.06 203 THR A C 1
ATOM 1480 O O . THR A 1 203 ? 3.611 0.530 1.970 1.00 98.06 203 THR A O 1
ATOM 1483 N N . VAL A 1 204 ? 3.273 -1.620 2.547 1.00 98.44 204 VAL A N 1
ATOM 1484 C CA . VAL A 1 204 ? 1.810 -1.574 2.640 1.00 98.44 204 VAL A CA 1
ATOM 1485 C C . VAL A 1 204 ? 1.402 -1.571 4.114 1.00 98.44 204 VAL A C 1
ATOM 1487 O O . VAL A 1 204 ? 1.803 -2.457 4.874 1.00 98.44 204 VAL A O 1
ATOM 1490 N N . ASN A 1 205 ? 0.609 -0.576 4.504 1.00 97.62 205 ASN A N 1
ATOM 1491 C CA . ASN A 1 205 ? 0.078 -0.369 5.848 1.00 97.62 205 ASN A CA 1
ATOM 1492 C C . ASN A 1 205 ? -0.857 -1.506 6.282 1.00 97.62 205 ASN A C 1
ATOM 1494 O O . ASN A 1 205 ? -1.632 -2.041 5.486 1.00 97.62 205 ASN A O 1
ATOM 1498 N N . THR A 1 206 ? -0.854 -1.828 7.577 1.00 96.69 206 THR A N 1
ATOM 1499 C CA . THR A 1 206 ? -1.969 -2.560 8.195 1.00 96.69 206 THR A CA 1
ATOM 1500 C C . THR A 1 206 ? -3.209 -1.669 8.248 1.00 96.69 206 THR A C 1
ATOM 1502 O O . THR A 1 206 ? -3.105 -0.445 8.307 1.00 96.69 206 THR A O 1
ATOM 1505 N N . ALA A 1 207 ? -4.400 -2.266 8.320 1.00 95.69 207 ALA A N 1
ATOM 1506 C CA . ALA A 1 207 ? -5.643 -1.499 8.419 1.00 95.69 207 ALA A CA 1
ATOM 1507 C C . ALA A 1 207 ? -5.687 -0.545 9.633 1.00 95.69 207 ALA A C 1
ATOM 1509 O O . ALA A 1 207 ? -6.330 0.500 9.575 1.00 95.69 207 ALA A O 1
ATOM 1510 N N . GLN A 1 208 ? -4.989 -0.881 10.725 1.00 96.38 208 GLN A N 1
ATOM 1511 C CA . GLN A 1 208 ? -4.861 0.002 11.885 1.00 96.38 208 GLN A CA 1
ATOM 1512 C C . GLN A 1 208 ? -3.862 1.146 11.639 1.00 96.38 208 GLN A C 1
ATOM 1514 O O . GLN A 1 208 ? -4.083 2.264 12.094 1.00 96.38 208 GLN A O 1
ATOM 1519 N N . GLN A 1 209 ? -2.776 0.900 10.899 1.00 97.62 209 GLN A N 1
ATOM 1520 C CA . GLN A 1 209 ? -1.845 1.954 10.479 1.00 97.62 209 GLN A CA 1
ATOM 1521 C C . GLN A 1 209 ? -2.521 2.949 9.530 1.00 97.62 209 GLN A C 1
ATOM 1523 O O . GLN A 1 209 ? -2.356 4.148 9.724 1.00 97.62 209 GLN A O 1
ATOM 1528 N N . SER A 1 210 ? -3.329 2.475 8.575 1.00 96.94 210 SER A N 1
ATOM 1529 C CA . SER A 1 210 ? -4.146 3.336 7.707 1.00 96.94 210 SER A CA 1
ATOM 1530 C C . SER A 1 210 ? -5.160 4.162 8.507 1.00 96.94 210 SER A C 1
ATOM 1532 O O . SER A 1 210 ? -5.296 5.356 8.266 1.00 96.94 210 SER A O 1
ATOM 1534 N N . TRP A 1 211 ? -5.820 3.566 9.510 1.00 97.50 211 TRP A N 1
ATOM 1535 C CA . TRP A 1 211 ? -6.728 4.291 10.410 1.00 97.50 211 TRP A CA 1
ATOM 1536 C C . TRP A 1 211 ? -5.999 5.389 11.202 1.00 97.50 211 TRP A C 1
ATOM 1538 O O . TRP A 1 211 ? -6.435 6.538 11.183 1.00 97.50 211 TRP A O 1
ATOM 1548 N N . ARG A 1 212 ? -4.834 5.101 11.807 1.00 98.31 212 ARG A N 1
ATOM 1549 C CA . ARG A 1 212 ? -4.038 6.149 12.480 1.00 98.31 212 ARG A CA 1
ATOM 1550 C C . ARG A 1 212 ? -3.580 7.235 11.500 1.00 98.31 212 ARG A C 1
ATOM 1552 O O . ARG A 1 212 ? -3.633 8.417 11.828 1.00 98.31 212 ARG A O 1
ATOM 1559 N N . GLN A 1 213 ? -3.189 6.857 10.282 1.00 97.19 213 GLN A N 1
ATOM 1560 C CA . GLN A 1 213 ? -2.763 7.801 9.247 1.00 97.19 213 GLN A CA 1
ATOM 1561 C C . GLN A 1 213 ? -3.904 8.732 8.810 1.00 97.19 213 GLN A C 1
ATOM 1563 O O . GLN A 1 213 ? -3.648 9.899 8.515 1.00 97.19 213 GLN A O 1
ATOM 1568 N N . GLN A 1 214 ? -5.144 8.233 8.798 1.00 96.75 214 GLN A N 1
ATOM 1569 C CA . GLN A 1 214 ? -6.348 9.000 8.485 1.00 96.75 214 GLN A CA 1
ATOM 1570 C C . GLN A 1 214 ? -6.685 10.034 9.570 1.00 96.75 214 GLN A C 1
ATOM 1572 O O . GLN A 1 214 ? -6.978 11.177 9.227 1.00 96.75 214 GLN A O 1
ATOM 1577 N N . TYR A 1 215 ? -6.661 9.648 10.851 1.00 98.06 215 TYR A N 1
ATOM 1578 C CA . TYR A 1 215 ? -7.123 10.511 11.949 1.00 98.06 215 TYR A CA 1
ATOM 1579 C C . TYR A 1 215 ? -6.019 11.370 12.582 1.00 98.06 215 TYR A C 1
ATOM 1581 O O . TYR A 1 215 ? -6.270 12.515 12.944 1.00 98.06 215 TYR A O 1
ATOM 1589 N N . PHE A 1 216 ? -4.786 10.862 12.646 1.00 98.12 216 PHE A N 1
ATOM 1590 C CA . PHE A 1 216 ? -3.657 11.501 13.340 1.00 98.12 216 PHE A CA 1
ATOM 1591 C C . PHE A 1 216 ? -2.483 11.862 12.422 1.00 98.12 216 PHE A C 1
ATOM 1593 O O . PHE A 1 216 ? -1.455 12.355 12.883 1.00 98.12 216 PHE A O 1
ATOM 1600 N N . GLY A 1 217 ? -2.580 11.581 11.119 1.00 96.88 217 GLY A N 1
ATOM 1601 C CA . GLY A 1 217 ? -1.514 11.884 10.162 1.00 96.88 217 GLY A CA 1
ATOM 1602 C C . GLY A 1 217 ? -0.243 11.035 10.317 1.00 96.88 217 GLY A C 1
ATOM 1603 O O . GLY A 1 217 ? 0.758 11.338 9.667 1.00 96.88 217 GLY A O 1
ATOM 1604 N N . THR A 1 218 ? -0.268 9.972 11.129 1.00 96.88 218 THR A N 1
ATOM 1605 C CA . THR A 1 218 ? 0.877 9.085 11.391 1.00 96.88 218 THR A CA 1
ATOM 1606 C C . THR A 1 218 ? 0.466 7.615 11.410 1.00 96.88 218 THR A C 1
ATOM 1608 O O . THR A 1 218 ? -0.610 7.272 11.884 1.00 96.88 218 THR A O 1
ATOM 1611 N N . THR A 1 219 ? 1.336 6.711 10.957 1.00 97.06 219 THR A N 1
ATOM 1612 C CA . THR A 1 219 ? 1.144 5.256 11.117 1.00 97.06 219 THR A CA 1
ATOM 1613 C C . THR A 1 219 ? 1.648 4.731 12.468 1.00 97.06 219 THR A C 1
ATOM 1615 O O . THR A 1 219 ? 1.392 3.573 12.814 1.00 97.06 219 THR A O 1
ATOM 1618 N N . ALA A 1 220 ? 2.380 5.551 13.230 1.00 97.25 220 ALA A N 1
ATOM 1619 C CA . ALA A 1 220 ? 3.039 5.150 14.468 1.00 97.25 220 ALA A CA 1
ATOM 1620 C C . ALA A 1 220 ? 2.056 5.018 15.643 1.00 97.25 220 ALA A C 1
ATOM 1622 O O . ALA A 1 220 ? 1.167 5.842 15.835 1.00 97.25 220 ALA A O 1
ATOM 1623 N N . ASN A 1 221 ? 2.259 3.987 16.465 1.00 97.88 221 ASN A N 1
ATOM 1624 C CA . ASN A 1 221 ? 1.489 3.739 17.683 1.00 97.88 221 ASN A CA 1
ATOM 1625 C C . ASN A 1 221 ? 2.068 4.550 18.858 1.00 97.88 221 ASN A C 1
ATOM 1627 O O . ASN A 1 221 ? 2.758 4.002 19.718 1.00 97.88 221 ASN A O 1
ATOM 1631 N N . SER A 1 222 ? 1.902 5.874 18.829 1.00 98.38 222 SER A N 1
ATOM 1632 C CA . SER A 1 222 ? 2.596 6.796 19.740 1.00 98.38 222 SER A CA 1
ATOM 1633 C C . SER A 1 222 ? 1.887 8.141 19.879 1.00 98.38 222 SER A C 1
ATOM 1635 O O . SER A 1 222 ? 1.344 8.640 18.895 1.00 98.38 222 SER A O 1
ATOM 1637 N N . GLY A 1 223 ? 1.993 8.758 21.062 1.00 98.00 223 GLY A N 1
ATOM 1638 C CA . GLY A 1 223 ? 1.336 10.034 21.363 1.00 98.00 223 GLY A CA 1
ATOM 1639 C C . GLY A 1 223 ? -0.179 9.918 21.212 1.00 98.00 223 GLY A C 1
ATOM 1640 O O . GLY A 1 223 ? -0.751 8.884 21.548 1.00 98.00 223 GLY A O 1
ATOM 1641 N N . ASP A 1 224 ? -0.780 10.944 20.628 1.00 98.50 224 ASP A N 1
ATOM 1642 C CA . ASP A 1 224 ? -2.207 11.075 20.325 1.00 98.50 224 ASP A CA 1
ATOM 1643 C C . ASP A 1 224 ? -2.788 9.868 19.559 1.00 98.50 224 ASP A C 1
ATOM 1645 O O . ASP A 1 224 ? -3.948 9.517 19.739 1.00 98.50 224 ASP A O 1
ATOM 1649 N N . ALA A 1 225 ? -1.964 9.183 18.755 1.00 98.31 225 ALA A N 1
ATOM 1650 C CA . ALA A 1 225 ? -2.342 8.012 17.957 1.00 98.31 225 ALA A CA 1
ATOM 1651 C C . ALA A 1 225 ? -2.097 6.655 18.658 1.00 98.31 225 ALA A C 1
ATOM 1653 O O . ALA A 1 225 ? -2.202 5.595 18.027 1.00 98.31 225 ALA A O 1
ATOM 1654 N N . ALA A 1 226 ? -1.680 6.652 19.929 1.00 98.38 226 ALA A N 1
ATOM 1655 C CA . ALA A 1 226 ? -1.364 5.426 20.658 1.00 98.38 226 ALA A CA 1
ATOM 1656 C C . ALA A 1 226 ? -2.629 4.638 21.040 1.00 98.38 226 ALA A C 1
ATOM 1658 O O . ALA A 1 226 ? -3.630 5.219 21.440 1.00 98.38 226 ALA A O 1
ATOM 1659 N N . ASP A 1 227 ? -2.560 3.305 20.995 1.00 97.94 227 ASP A N 1
ATOM 1660 C CA . ASP A 1 227 ? -3.685 2.384 21.248 1.00 97.94 227 ASP A CA 1
ATOM 1661 C C . ASP A 1 227 ? -4.432 2.617 22.565 1.00 97.94 227 ASP A C 1
ATOM 1663 O O . ASP A 1 227 ? -5.638 2.392 22.632 1.00 97.94 227 ASP A O 1
ATOM 1667 N N . GLY A 1 228 ? -3.699 3.015 23.608 1.00 97.88 228 GLY A N 1
ATOM 1668 C CA . GLY A 1 228 ? -4.219 3.290 24.948 1.00 97.88 228 GLY A CA 1
ATOM 1669 C C . GLY A 1 228 ? -4.415 4.776 25.252 1.00 97.88 228 GLY A C 1
ATOM 1670 O O . GLY A 1 228 ? -4.557 5.117 26.423 1.00 97.88 228 GLY A O 1
ATOM 1671 N N . PHE A 1 229 ? -4.343 5.646 24.243 1.00 98.44 229 PHE A N 1
ATOM 1672 C CA . PHE A 1 229 ? -4.690 7.059 24.366 1.00 98.44 229 PHE A CA 1
ATOM 1673 C C . PHE A 1 229 ? -6.172 7.256 24.034 1.00 98.44 229 PHE A C 1
ATOM 1675 O O . PHE A 1 229 ? -6.711 6.551 23.183 1.00 98.44 229 PHE A O 1
ATOM 1682 N N . ASP A 1 230 ? -6.794 8.194 24.730 1.00 98.06 230 ASP A N 1
ATOM 1683 C CA . ASP A 1 230 ? -8.166 8.673 24.565 1.00 98.06 230 ASP A CA 1
ATOM 1684 C C . ASP A 1 230 ? -8.006 10.144 24.160 1.00 98.06 230 ASP A C 1
ATOM 1686 O O . ASP A 1 230 ? -7.415 10.921 24.915 1.00 98.06 230 ASP A O 1
ATOM 1690 N N . PHE A 1 231 ? -8.346 10.474 22.911 1.00 98.06 231 PHE A N 1
ATOM 1691 C CA . PHE A 1 231 ? -7.964 11.753 22.298 1.00 98.06 231 PHE A CA 1
ATOM 1692 C C . PHE A 1 231 ? -9.025 12.845 22.454 1.00 98.06 231 PHE A C 1
ATOM 1694 O O . PHE A 1 231 ? -8.673 14.026 22.488 1.00 98.06 231 PHE A O 1
ATOM 1701 N N . ASP A 1 232 ? -10.301 12.475 22.552 1.00 97.62 232 ASP A N 1
ATOM 1702 C CA . ASP A 1 232 ? -11.412 13.411 22.742 1.00 97.62 232 ASP A CA 1
ATOM 1703 C C . ASP A 1 232 ? -11.997 13.411 24.169 1.00 97.62 232 ASP A C 1
ATOM 1705 O O . ASP A 1 232 ? -12.908 14.194 24.454 1.00 97.62 232 ASP A O 1
ATOM 1709 N N . GLU A 1 233 ? -11.387 12.638 25.075 1.00 97.44 233 GLU A N 1
ATOM 1710 C CA . GLU A 1 233 ? -11.681 12.532 26.508 1.00 97.44 233 GLU A CA 1
ATOM 1711 C C . GLU A 1 233 ? -13.079 11.946 26.812 1.00 97.44 233 GLU A C 1
ATOM 1713 O O . GLU A 1 233 ? -13.691 12.264 27.840 1.00 97.44 233 GLU A O 1
ATOM 1718 N N . ASP A 1 234 ? -13.600 11.070 25.940 1.00 96.94 234 ASP A N 1
ATOM 1719 C CA . ASP A 1 234 ? -14.901 10.400 26.108 1.00 96.94 234 ASP A CA 1
ATOM 1720 C C . ASP A 1 234 ? -14.860 9.127 26.988 1.00 96.94 234 ASP A C 1
ATOM 1722 O O . ASP A 1 234 ? -15.907 8.627 27.425 1.00 96.94 234 ASP A O 1
ATOM 1726 N N . GLY A 1 235 ? -13.661 8.631 27.314 1.00 96.88 235 GLY A N 1
ATOM 1727 C CA . GLY A 1 235 ? -13.412 7.404 28.074 1.00 96.88 235 GLY A CA 1
ATOM 1728 C C . GLY A 1 235 ? -13.135 6.156 27.222 1.00 96.88 235 GLY A C 1
ATOM 1729 O O . GLY A 1 235 ? -12.974 5.064 27.785 1.00 96.88 235 GLY A O 1
ATOM 1730 N N . LEU A 1 236 ? -13.085 6.274 25.896 1.00 96.44 236 LEU A N 1
ATOM 1731 C CA . LEU A 1 236 ? -12.744 5.228 24.939 1.00 96.44 236 LEU A CA 1
ATOM 1732 C C . LEU A 1 236 ? -11.322 5.449 24.418 1.00 96.44 236 LEU A C 1
ATOM 1734 O O . LEU A 1 236 ? -10.946 6.516 23.959 1.00 96.44 236 LEU A O 1
ATOM 1738 N N . VAL A 1 237 ? -10.504 4.398 24.463 1.00 97.19 237 VAL A N 1
ATOM 1739 C CA . VAL A 1 237 ? -9.155 4.462 23.889 1.00 97.19 237 VAL A CA 1
ATOM 1740 C C . VAL A 1 237 ? -9.179 4.155 22.391 1.00 97.19 237 VAL A C 1
ATOM 1742 O O . VAL A 1 237 ? -9.929 3.281 21.948 1.00 97.19 237 VAL A O 1
ATOM 1745 N N . ASN A 1 238 ? -8.276 4.775 21.633 1.00 97.50 238 ASN A N 1
ATOM 1746 C CA . ASN A 1 238 ? -8.083 4.626 20.186 1.00 97.50 238 ASN A CA 1
ATOM 1747 C C . ASN A 1 238 ? -8.234 3.187 19.653 1.00 97.50 238 ASN A C 1
ATOM 1749 O O . ASN A 1 238 ? -8.834 2.955 18.603 1.00 97.50 238 ASN A O 1
ATOM 1753 N N . LEU A 1 239 ? -7.680 2.188 20.354 1.00 95.69 239 LEU A N 1
ATOM 1754 C CA . LEU A 1 239 ? -7.784 0.781 19.947 1.00 95.69 239 LEU A CA 1
ATOM 1755 C C . LEU A 1 239 ? -9.235 0.273 19.952 1.00 95.69 239 LEU A C 1
ATOM 1757 O O . LEU A 1 239 ? -9.626 -0.487 19.064 1.00 95.69 239 LEU A O 1
ATOM 1761 N N . LEU A 1 240 ? -10.018 0.678 20.951 1.00 94.75 240 LEU A N 1
ATOM 1762 C CA . LEU A 1 240 ? -11.419 0.305 21.139 1.00 94.75 240 LEU A CA 1
ATOM 1763 C C . LEU A 1 240 ? -12.334 1.062 20.169 1.00 94.75 240 LEU A C 1
ATOM 1765 O O . LEU A 1 240 ? -13.308 0.507 19.662 1.00 94.75 240 LEU A O 1
ATOM 1769 N N . GLU A 1 241 ? -11.975 2.293 19.831 1.00 96.25 241 GLU A N 1
ATOM 1770 C CA . GLU A 1 241 ? -12.647 3.063 18.793 1.00 96.25 241 GLU A CA 1
ATOM 1771 C C . GLU A 1 241 ? -12.414 2.502 17.393 1.00 96.25 241 GLU A C 1
ATOM 1773 O O . GLU A 1 241 ? -13.374 2.265 16.657 1.00 96.25 241 GLU A O 1
ATOM 1778 N N . TRP A 1 242 ? -11.167 2.176 17.041 1.00 96.06 242 TRP A N 1
ATOM 1779 C CA . TRP A 1 242 ? -10.850 1.447 15.810 1.00 96.06 242 TRP A CA 1
ATOM 1780 C C . TRP A 1 242 ? -11.602 0.110 15.731 1.00 96.06 242 TRP A C 1
ATOM 1782 O O . TRP A 1 242 ? -12.148 -0.246 14.679 1.00 96.06 242 TRP A O 1
ATOM 1792 N N . ALA A 1 243 ? -11.675 -0.613 16.855 1.00 94.31 243 ALA A N 1
ATOM 1793 C CA . ALA A 1 243 ? -12.413 -1.865 16.988 1.00 94.31 243 ALA A CA 1
ATOM 1794 C C . ALA A 1 243 ? -13.918 -1.707 16.735 1.00 94.31 243 ALA A C 1
ATOM 1796 O O . ALA A 1 243 ? -14.519 -2.551 16.066 1.00 94.31 243 ALA A O 1
ATOM 1797 N N . ALA A 1 244 ? -14.525 -0.636 17.246 1.00 93.69 244 ALA A N 1
ATOM 1798 C CA . ALA A 1 244 ? -15.944 -0.328 17.093 1.00 93.69 244 ALA A CA 1
ATOM 1799 C C . ALA A 1 244 ? -16.280 0.349 15.748 1.00 93.69 244 ALA A C 1
ATOM 1801 O O . ALA A 1 244 ? -17.407 0.229 15.269 1.00 93.69 244 ALA A O 1
ATOM 1802 N N . GLY A 1 245 ? -15.300 0.986 15.100 1.00 94.50 245 GLY A N 1
ATOM 1803 C CA . GLY A 1 245 ? -15.482 1.785 13.883 1.00 94.50 245 GLY A CA 1
ATOM 1804 C C . GLY A 1 245 ? -15.897 3.231 14.165 1.00 94.50 245 GLY A C 1
ATOM 1805 O O . GLY A 1 245 ? -16.639 3.808 13.372 1.00 94.50 245 GLY A O 1
ATOM 1806 N N . LEU A 1 246 ? -15.458 3.779 15.299 1.00 95.38 246 LEU A N 1
ATOM 1807 C CA . LEU A 1 246 ? -15.704 5.156 15.730 1.00 95.38 246 LEU A CA 1
ATOM 1808 C C . LEU A 1 246 ? -14.661 6.127 15.142 1.00 95.38 246 LEU A C 1
ATOM 1810 O O . LEU A 1 246 ? -13.714 5.714 14.460 1.00 95.38 246 LEU A O 1
ATOM 1814 N N . ASN A 1 247 ? -14.886 7.424 15.359 1.00 96.31 247 ASN A N 1
ATOM 1815 C CA . ASN A 1 247 ? -13.968 8.492 14.979 1.00 96.31 247 ASN A CA 1
ATOM 1816 C C . ASN A 1 247 ? -13.315 9.054 16.253 1.00 96.31 247 ASN A C 1
ATOM 1818 O O . ASN A 1 247 ? -14.022 9.758 16.969 1.00 96.31 247 ASN A O 1
ATOM 1822 N N . PRO A 1 248 ? -11.998 8.870 16.450 1.00 97.56 248 PRO A N 1
ATOM 1823 C CA . PRO A 1 248 ? -11.298 9.209 17.689 1.00 97.56 248 PRO A CA 1
ATOM 1824 C C . PRO A 1 248 ? -11.051 10.706 17.886 1.00 97.56 248 PRO A C 1
ATOM 1826 O O . PRO A 1 248 ? -10.208 11.112 18.673 1.00 97.56 248 PRO A O 1
ATOM 1829 N N . THR A 1 249 ? -11.702 11.555 17.092 1.00 97.44 249 THR A N 1
ATOM 1830 C CA . THR A 1 249 ? -11.636 13.015 17.214 1.00 97.44 249 THR A CA 1
ATOM 1831 C C . THR A 1 249 ? -13.006 13.614 17.540 1.00 97.44 249 THR A C 1
ATOM 1833 O O . THR A 1 249 ? -13.216 14.805 17.290 1.00 97.44 249 THR A O 1
ATOM 1836 N N . LEU A 1 250 ? -13.980 12.796 17.947 1.00 97.50 250 LEU A N 1
ATOM 1837 C CA . LEU A 1 250 ? -15.379 13.155 18.162 1.00 97.50 250 LEU A CA 1
ATOM 1838 C C . LEU A 1 250 ? -16.001 12.268 19.250 1.00 97.50 250 LEU A C 1
ATOM 1840 O O . LEU A 1 250 ? -16.476 11.167 18.949 1.00 97.50 250 LEU A O 1
ATOM 1844 N N . ALA A 1 251 ? -16.115 12.838 20.455 1.00 96.38 251 ALA A N 1
ATOM 1845 C CA . ALA A 1 251 ? -16.634 12.162 21.638 1.00 96.38 251 ALA A CA 1
ATOM 1846 C C . ALA A 1 251 ? -17.882 11.319 21.333 1.00 96.38 251 ALA A C 1
ATOM 1848 O O . ALA A 1 251 ? -18.917 11.806 20.854 1.00 96.38 251 ALA A O 1
ATOM 1849 N N . SER A 1 252 ? -17.749 10.032 21.605 1.00 94.25 252 SER A N 1
ATOM 1850 C CA . SER A 1 252 ? -18.605 8.946 21.173 1.00 94.25 252 SER A CA 1
ATOM 1851 C C . SER A 1 252 ? -19.121 8.153 22.380 1.00 94.25 252 SER A C 1
ATOM 1853 O O . SER A 1 252 ? -18.903 8.471 23.544 1.00 94.25 252 SER A O 1
ATOM 1855 N N . THR A 1 253 ? -19.930 7.127 22.117 1.00 92.06 253 THR A N 1
ATOM 1856 C CA . THR A 1 253 ? -20.276 6.123 23.130 1.00 92.06 253 THR A CA 1
ATOM 1857 C C . THR A 1 253 ? -20.406 4.765 22.461 1.00 92.06 253 THR A C 1
ATOM 1859 O O . THR A 1 253 ? -20.964 4.637 21.365 1.00 92.06 253 THR A O 1
ATOM 1862 N N . LEU A 1 254 ? -19.920 3.716 23.125 1.00 90.75 254 LEU A N 1
ATOM 1863 C CA . LEU A 1 254 ? -20.094 2.355 22.631 1.00 90.75 254 LEU A CA 1
ATOM 1864 C C . LEU A 1 254 ? -21.568 1.954 22.704 1.00 90.75 254 LEU A C 1
ATOM 1866 O O . LEU A 1 254 ? -22.106 1.662 23.775 1.00 90.75 254 LEU A O 1
ATOM 1870 N N . THR A 1 255 ? -22.206 1.877 21.535 1.00 89.62 255 THR A N 1
ATOM 1871 C CA . THR A 1 255 ? -23.544 1.296 21.394 1.00 89.62 255 THR A CA 1
ATOM 1872 C C . THR A 1 255 ? -23.478 -0.186 21.747 1.00 89.62 255 THR A C 1
ATOM 1874 O O . THR A 1 255 ? -23.061 -1.022 20.942 1.00 89.62 255 THR A O 1
ATOM 1877 N N . THR A 1 256 ? -23.876 -0.496 22.977 1.00 91.12 256 THR A N 1
ATOM 1878 C CA . THR A 1 256 ? -23.856 -1.842 23.544 1.00 91.12 256 THR A CA 1
ATOM 1879 C C . THR A 1 256 ? -25.183 -2.133 24.224 1.00 91.12 256 THR A C 1
ATOM 1881 O O . THR A 1 256 ? -25.832 -1.236 24.766 1.00 91.12 256 THR A O 1
ATOM 1884 N N . THR A 1 257 ? -25.610 -3.392 24.202 1.00 93.44 257 THR A N 1
ATOM 1885 C CA . THR A 1 257 ? -26.748 -3.850 25.003 1.00 93.44 257 THR A CA 1
ATOM 1886 C C . THR A 1 257 ? -26.387 -5.138 25.725 1.00 93.44 257 THR A C 1
ATOM 1888 O O . THR A 1 257 ? -25.812 -6.059 25.150 1.00 93.44 257 THR A O 1
ATOM 1891 N N . ALA A 1 258 ? -26.728 -5.197 27.011 1.00 93.38 258 ALA A N 1
ATOM 1892 C CA . ALA A 1 258 ? -26.609 -6.396 27.826 1.00 93.38 258 ALA A CA 1
ATOM 1893 C C . ALA A 1 258 ? -28.014 -6.884 28.186 1.00 93.38 258 ALA A C 1
ATOM 1895 O O . ALA A 1 258 ? -28.806 -6.138 28.765 1.00 93.38 258 ALA A O 1
ATOM 1896 N N . ALA A 1 259 ? -28.326 -8.133 27.854 1.00 95.00 259 ALA A N 1
ATOM 1897 C CA . ALA A 1 259 ? -29.611 -8.754 28.145 1.00 95.00 259 ALA A CA 1
ATOM 1898 C C . ALA A 1 259 ? -29.408 -10.102 28.837 1.00 95.00 259 ALA A C 1
ATOM 1900 O O . ALA A 1 259 ? -28.489 -10.856 28.522 1.00 95.00 259 ALA A O 1
ATOM 1901 N N . ARG A 1 260 ? -30.289 -10.442 29.781 1.00 95.69 260 ARG A N 1
ATOM 1902 C CA . ARG A 1 260 ? -30.300 -11.781 30.373 1.00 95.69 260 ARG A CA 1
ATOM 1903 C C . ARG A 1 260 ? -31.041 -12.741 29.443 1.00 95.69 260 ARG A C 1
ATOM 1905 O O . ARG A 1 260 ? -32.253 -12.623 29.281 1.00 95.69 260 ARG A O 1
ATOM 1912 N N . SER A 1 261 ? -30.325 -13.719 28.900 1.00 94.62 261 SER A N 1
ATOM 1913 C CA . SER A 1 261 ? -30.860 -14.789 28.058 1.00 94.62 261 SER A CA 1
ATOM 1914 C C . SER A 1 261 ? -30.839 -16.105 28.845 1.00 94.62 261 SER A C 1
ATOM 1916 O O . SER A 1 261 ? -29.856 -16.848 28.863 1.00 94.62 261 SER A O 1
ATOM 1918 N N . GLY A 1 262 ? -31.912 -16.352 29.605 1.00 93.69 262 GLY A N 1
ATOM 1919 C CA . GLY A 1 262 ? -32.021 -17.503 30.510 1.00 93.69 262 GLY A CA 1
ATOM 1920 C C . GLY A 1 262 ? -31.047 -17.424 31.694 1.00 93.69 262 GLY A C 1
ATOM 1921 O O . GLY A 1 262 ? -31.227 -16.614 32.607 1.00 93.69 262 GLY A O 1
ATOM 1922 N N . GLU A 1 263 ? -30.031 -18.285 31.701 1.00 95.38 263 GLU A N 1
ATOM 1923 C CA . GLU A 1 263 ? -28.945 -18.285 32.699 1.00 95.38 263 GLU A CA 1
ATOM 1924 C C . GLU A 1 263 ? -27.703 -17.501 32.243 1.00 95.38 263 GLU A C 1
ATOM 1926 O O . GLU A 1 263 ? -26.815 -17.242 33.051 1.00 95.38 263 GLU A O 1
ATOM 1931 N N . LEU A 1 264 ? -27.648 -17.086 30.973 1.00 95.50 264 LEU A N 1
ATOM 1932 C CA . LEU A 1 264 ? -26.535 -16.331 30.404 1.00 95.50 264 LEU A CA 1
ATOM 1933 C C . LEU A 1 264 ? -26.823 -14.824 30.395 1.00 95.50 264 LEU A C 1
ATOM 1935 O O . LEU A 1 264 ? -27.975 -14.387 30.335 1.00 95.50 264 LEU A O 1
ATOM 1939 N N . ILE A 1 265 ? -25.753 -14.030 30.396 1.00 95.69 265 ILE A N 1
ATOM 1940 C CA . ILE A 1 265 ? -25.789 -12.640 29.936 1.00 95.69 265 ILE A CA 1
ATOM 1941 C C . ILE A 1 265 ? -25.308 -12.641 28.489 1.00 95.69 265 ILE A C 1
ATOM 1943 O O . ILE A 1 265 ? -24.214 -13.119 28.198 1.00 95.69 265 ILE A O 1
ATOM 1947 N N . GLU A 1 266 ? -26.136 -12.125 27.592 1.00 94.88 266 GLU A N 1
ATOM 1948 C CA . GLU A 1 266 ? -25.778 -11.856 26.208 1.00 94.88 266 GLU A CA 1
ATOM 1949 C C . GLU A 1 266 ? -25.377 -10.382 26.086 1.00 94.88 266 GLU A C 1
ATOM 1951 O O . GLU A 1 266 ? -26.057 -9.504 26.624 1.00 94.88 266 GLU A O 1
ATOM 1956 N N . PHE A 1 267 ? -24.261 -10.120 25.408 1.00 91.69 267 PHE A N 1
ATOM 1957 C CA . PHE A 1 267 ? -23.715 -8.784 25.202 1.00 91.69 267 PHE A CA 1
ATOM 1958 C C . PHE A 1 267 ? -23.576 -8.526 23.702 1.00 91.69 267 PHE A C 1
ATOM 1960 O O . PHE A 1 267 ? -22.790 -9.189 23.023 1.00 91.69 267 PHE A O 1
ATOM 1967 N N . HIS A 1 268 ? -24.346 -7.568 23.193 1.00 91.00 268 HIS A N 1
ATOM 1968 C CA . HIS A 1 268 ? -24.301 -7.131 21.801 1.00 91.00 268 HIS A CA 1
ATOM 1969 C C . HIS A 1 268 ? -23.524 -5.824 21.706 1.00 91.00 268 HIS A C 1
ATOM 1971 O O . HIS A 1 268 ? -23.751 -4.905 22.493 1.00 91.00 268 HIS A O 1
ATOM 1977 N N . TYR A 1 269 ? -22.642 -5.732 20.717 1.00 89.88 269 TYR A N 1
ATOM 1978 C CA . TYR A 1 269 ? -21.869 -4.534 20.408 1.00 89.88 269 TYR A CA 1
ATOM 1979 C C . TYR A 1 269 ? -21.649 -4.429 18.897 1.00 89.88 269 TYR A C 1
ATOM 1981 O O . TYR A 1 269 ? -21.561 -5.441 18.196 1.00 89.88 269 TYR A O 1
ATOM 1989 N N . THR A 1 270 ? -21.552 -3.203 18.389 1.00 90.62 270 THR A N 1
ATOM 1990 C CA . THR A 1 270 ? -21.137 -2.959 17.002 1.00 90.62 270 THR A CA 1
ATOM 1991 C C . THR A 1 270 ? -19.619 -3.077 16.893 1.00 90.62 270 THR A C 1
ATOM 1993 O O . THR A 1 270 ? -18.895 -2.570 17.746 1.00 90.62 270 THR A O 1
ATOM 1996 N N . ARG A 1 271 ? -19.131 -3.727 15.830 1.00 91.44 271 ARG A N 1
ATOM 1997 C CA . ARG A 1 271 ? -17.699 -3.817 15.514 1.00 91.44 271 ARG A CA 1
ATOM 1998 C C . ARG A 1 271 ? -17.409 -3.376 14.084 1.00 91.44 271 ARG A C 1
ATOM 2000 O O . ARG A 1 271 ? -18.188 -3.655 13.170 1.00 91.44 271 ARG A O 1
ATOM 2007 N N . SER A 1 272 ? -16.241 -2.785 13.887 1.00 93.81 272 SER A N 1
ATOM 2008 C CA . SER A 1 272 ? -15.676 -2.461 12.583 1.00 93.81 272 SER A CA 1
ATOM 2009 C C . SER A 1 272 ? -15.438 -3.735 11.772 1.00 93.81 272 SER A C 1
ATOM 2011 O O . SER A 1 272 ? -14.703 -4.636 12.188 1.00 93.81 272 SER A O 1
ATOM 2013 N N . LEU A 1 273 ? -16.033 -3.807 10.577 1.00 91.19 273 LEU A N 1
ATOM 2014 C CA . LEU A 1 273 ? -15.747 -4.879 9.616 1.00 91.19 273 LEU A CA 1
ATOM 2015 C C . LEU A 1 273 ? -14.273 -4.862 9.192 1.00 91.19 273 LEU A C 1
ATOM 2017 O O . LEU A 1 273 ? -13.679 -5.921 9.015 1.00 91.19 273 LEU A O 1
ATOM 2021 N N . THR A 1 274 ? -13.677 -3.673 9.088 1.00 89.75 274 THR A N 1
ATOM 2022 C CA . THR A 1 274 ? -12.268 -3.484 8.733 1.00 89.75 274 THR A CA 1
ATOM 2023 C C . THR A 1 274 ? -11.337 -3.993 9.835 1.00 89.75 274 THR A C 1
ATOM 2025 O O . THR A 1 274 ? -10.381 -4.703 9.533 1.00 89.75 274 THR A O 1
ATOM 2028 N N . ALA A 1 275 ? -11.634 -3.716 11.112 1.00 90.50 275 ALA A N 1
ATOM 2029 C CA . ALA A 1 275 ? -10.857 -4.255 12.232 1.00 90.50 275 ALA A CA 1
ATOM 2030 C C . ALA A 1 275 ? -11.014 -5.782 12.346 1.00 90.50 275 ALA A C 1
ATOM 2032 O O . ALA A 1 275 ? -10.025 -6.502 12.487 1.00 90.50 275 ALA A O 1
ATOM 2033 N N . ALA A 1 276 ? -12.238 -6.299 12.191 1.00 90.94 276 ALA A N 1
ATOM 2034 C CA . ALA A 1 276 ? -12.497 -7.738 12.194 1.00 90.94 276 ALA A CA 1
ATOM 2035 C C . ALA A 1 276 ? -11.781 -8.469 11.039 1.00 90.94 276 ALA A C 1
ATOM 2037 O O . ALA A 1 276 ? -11.206 -9.535 11.251 1.00 90.94 276 ALA A O 1
ATOM 2038 N N . ALA A 1 277 ? -11.763 -7.891 9.832 1.00 88.50 277 ALA A N 1
ATOM 2039 C CA . ALA A 1 277 ? -11.027 -8.427 8.684 1.00 88.50 277 ALA A CA 1
ATOM 2040 C C . ALA A 1 277 ? -9.500 -8.345 8.865 1.00 88.50 277 ALA A C 1
ATOM 2042 O O . ALA A 1 277 ? -8.780 -9.217 8.385 1.00 88.50 277 ALA A O 1
ATOM 2043 N N . ALA A 1 278 ? -9.010 -7.343 9.602 1.00 88.25 278 ALA A N 1
ATOM 2044 C CA . ALA A 1 278 ? -7.608 -7.220 10.001 1.00 88.25 278 ALA A CA 1
ATOM 2045 C C . ALA A 1 278 ? -7.193 -8.188 11.130 1.00 88.25 278 ALA A C 1
ATOM 2047 O O . ALA A 1 278 ? -6.041 -8.160 11.559 1.00 88.25 278 ALA A O 1
ATOM 2048 N N . GLY A 1 279 ? -8.103 -9.044 11.608 1.00 84.50 279 GLY A N 1
ATOM 2049 C CA . GLY A 1 279 ? -7.820 -10.029 12.651 1.00 84.50 279 GLY A CA 1
ATOM 2050 C C . GLY A 1 279 ? -7.811 -9.458 14.068 1.00 84.50 279 GLY A C 1
ATOM 2051 O O . GLY A 1 279 ? -7.213 -10.067 14.951 1.00 84.50 279 GLY A O 1
ATOM 2052 N N . ALA A 1 280 ? -8.458 -8.314 14.304 1.00 80.81 280 ALA A N 1
ATOM 2053 C CA . ALA A 1 280 ? -8.640 -7.796 15.653 1.00 80.81 280 ALA A CA 1
ATOM 2054 C C . ALA A 1 280 ? -9.566 -8.724 16.463 1.00 80.81 280 ALA A C 1
ATOM 2056 O O . ALA A 1 280 ? -10.680 -9.038 16.031 1.00 80.81 280 ALA A O 1
ATOM 2057 N N . VAL A 1 281 ? -9.087 -9.177 17.624 1.00 71.19 281 VAL A N 1
ATOM 2058 C CA . VAL A 1 281 ? -9.800 -10.080 18.539 1.00 71.19 281 VAL A CA 1
ATOM 2059 C C . VAL A 1 281 ? -9.986 -9.375 19.879 1.00 71.19 281 VAL A C 1
ATOM 2061 O O . VAL A 1 281 ? -9.046 -8.754 20.376 1.00 71.19 281 VAL A O 1
ATOM 2064 N N . PHE A 1 282 ? -11.187 -9.505 20.441 1.00 65.88 282 PHE A N 1
ATOM 2065 C CA . PHE A 1 282 ? -11.641 -8.912 21.699 1.00 65.88 282 PHE A CA 1
ATOM 2066 C C . PHE A 1 282 ? -12.392 -9.983 22.499 1.00 65.88 282 PHE A C 1
ATOM 2068 O O . PHE A 1 282 ? -13.134 -10.757 21.843 1.00 65.88 282 PHE A O 1
#

pLDDT: mean 74.03, std 27.15, range [26.19, 98.81]

Foldseek 3Di:
DDDDDDDDDDDDDDDDDDDDDDDDDDDDDDDDDDDDDDDDDDDPDPDDDPDDDDDDPDDDDDDDDDDDDDDPDDDDDDDDDDPDPPPPDDDDDDDPPDVPPPPDPPPPPPPPPPQAAWDDKDKDKPPAAPAEAFDKIKIAIPGTDDPADDKWKWKDKPNHTQGDIDRDRITIGTDHRDWDKIKIKMWIAGPVGRIDIDIDMHTYAQLLLVLLCVQPVGSDCDDCSNQQDQNCPLPDGNVVCQQQVHRSNDRDDWPKDWDDDPPDIDIDTHTDPSCVVSVDDD